Protein AF-A0A960QZ10-F1 (afdb_monomer_lite)

Radius of gyration: 87.8 Å; chains: 1; bounding box: 156×45×228 Å

Secondary structure (DSSP, 8-state):
-HHHHHHHHHHHHHHHSTTHHHHHHHHHHHHHHHHHHHHGGG-S-THHHHHHHHHHHHHHHHHHHHHHHHHHHHHHHHHHHHHHS-GGGHHHHHHHHHHHHHHHHHHHHHHHHHHHHHHHHHHHHHHHHHHHHHHHHHHHHHHHHHHHHHHHHHHHHHHHHHHHHHHHHHHHHHHHHHHHHHHHHHHHHHHHHHHHHHHHHHHHHHHHHHHHHHHHHHHHHHHHHHHHHHHHHHHHHHHHHHHHHHHHHHHHHHHHHHHHHHHHHHHHS--S-------------------HHHHHHHHHHHHHHHHHHHHHHHHHHHHHHHH-SSTT-HHHHHHHHHHHHHHHHHHHHHHHHHHHHHHHHHTTS--

Foldseek 3Di:
DVVVVVVVVVVVVCCVDPCVLVVLLVQLVVLLVVLVVVCVVPDPDPVVVVLLVCLLVQCVPVPPVSLVVSLVVLVVVLVCCVVPHDPPCNVVVVVSSVSNNVSSVSNSVSVVVVVVSVVVVVVVVVVVVVVVVVVVVVVVVVVVVVVVVVVVVVVVVVVVVVVVVVVVVVVVVVVVVVVVVVVVVVVVVVVVVVVVVVVVVVVVVVVVVVVVVVVVVVVVVVVVVVVVVVVVVVVVVVVVVVVVVVVVVVVVVVVVVVVVVVVVVVVVVPPDDDDDDDDDDDDDDDDDDDDLVVVLVVLVVVLVVLVVQLVVLVVVLVVVCVPDPDCPDVVNVVSVVSNVVSVVVNVVSVVVSVVSVVVCVVVVVRD

Sequence (367 aa):
MTRTSDLIKKWADFSASETKPLFWMLFGPLLMMLTLIVAIPHYTSPYLPLLTAVGLVLSWRYRISGFSLTLMMFVLYFAACFLFGSHDHYFWKLGWGCSLALSLTISFLSMEELKSYYAKQKESKEKALKDLQISLHSFEEKTATEKRILEGEIDTLKEETTTAREEGEVLLSLVDASRIESDKIFKRNETLSKEIHEKEKALSSLEVDLENLQKKQEAQTENLISLRETAAKRLKELNTLRVAHYQAQLLAESYQAQVEKARAYFKAQKKEQSAAVPKQVQNLCGYDREDPRALLKSLEENKSAAKKAYDLSLQTYEALKKTASDPTTEEIKEKKKAVDHAKSHLVNIEREIFVTKKRLQETGILQ

Structure (mmCIF, N/CA/C/O backbone):
data_AF-A0A960QZ10-F1
#
_entry.id   AF-A0A960QZ10-F1
#
loop_
_atom_site.group_PDB
_atom_site.id
_atom_site.type_symbol
_atom_site.label_atom_id
_atom_site.label_alt_id
_atom_site.label_comp_id
_atom_site.label_asym_id
_atom_site.label_entity_id
_atom_site.label_seq_id
_atom_site.pdbx_PDB_ins_code
_atom_site.Cartn_x
_atom_site.Cartn_y
_atom_site.Cartn_z
_atom_site.occupancy
_atom_site.B_iso_or_equiv
_atom_site.auth_seq_id
_atom_site.auth_comp_id
_atom_site.auth_asym_id
_atom_site.auth_atom_id
_atom_site.pdbx_PDB_model_num
ATOM 1 N N . MET A 1 1 ? -13.680 -32.021 69.649 1.00 59.81 1 MET A N 1
ATOM 2 C CA . MET A 1 1 ? -13.634 -30.577 69.980 1.00 59.81 1 MET A CA 1
ATOM 3 C C . MET A 1 1 ? -13.770 -29.640 68.770 1.00 59.81 1 MET A C 1
ATOM 5 O O . MET A 1 1 ? -13.937 -28.454 68.984 1.00 59.81 1 MET A O 1
ATOM 9 N N . THR A 1 2 ? -13.790 -30.119 67.519 1.00 71.62 2 THR A N 1
ATOM 10 C CA . THR A 1 2 ? -13.893 -29.265 66.311 1.00 71.62 2 THR A CA 1
ATOM 11 C C . THR A 1 2 ? -15.319 -28.815 65.948 1.00 71.62 2 THR A C 1
ATOM 13 O O . THR A 1 2 ? -15.502 -27.788 65.309 1.00 71.62 2 THR A O 1
ATOM 16 N N . ARG A 1 3 ? -16.368 -29.525 66.392 1.00 71.50 3 ARG A N 1
ATOM 17 C CA . ARG A 1 3 ? -17.766 -29.155 66.072 1.00 71.50 3 ARG A CA 1
ATOM 18 C C . ARG A 1 3 ? -18.254 -27.873 66.754 1.00 71.50 3 ARG A C 1
ATOM 20 O O . ARG A 1 3 ? -19.120 -27.195 66.215 1.00 71.50 3 ARG A O 1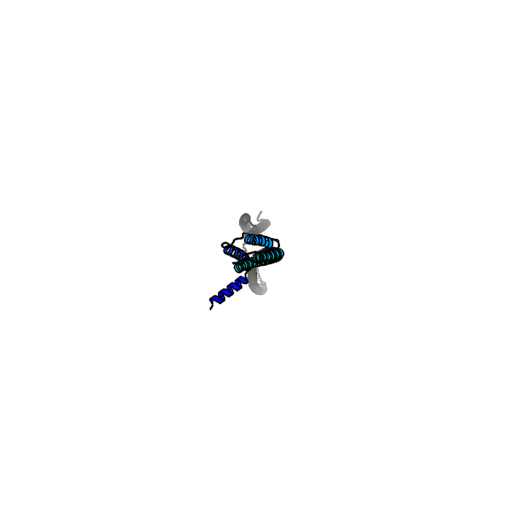
ATOM 27 N N . THR A 1 4 ? -17.734 -27.541 67.933 1.00 82.62 4 THR A N 1
ATOM 28 C CA . THR A 1 4 ? -18.154 -26.343 68.677 1.00 82.62 4 THR A CA 1
ATOM 29 C C . THR A 1 4 ? -17.522 -25.073 68.112 1.00 82.62 4 THR A C 1
ATOM 31 O O . THR A 1 4 ? -18.199 -24.051 68.041 1.00 82.62 4 THR A O 1
ATOM 34 N N . SER A 1 5 ? -16.276 -25.135 67.627 1.00 82.19 5 SER A N 1
ATOM 35 C CA . SER A 1 5 ? -15.622 -24.004 66.953 1.00 82.19 5 SER A CA 1
ATOM 36 C C . SER A 1 5 ? -16.303 -23.639 65.634 1.00 82.19 5 SER A C 1
ATOM 38 O O . SER A 1 5 ? -16.465 -22.456 65.342 1.00 82.19 5 SER A O 1
ATOM 40 N N . ASP A 1 6 ? -16.780 -24.630 64.877 1.00 87.62 6 ASP A N 1
ATOM 41 C CA . ASP A 1 6 ? -17.485 -24.387 63.612 1.00 87.62 6 ASP A CA 1
ATOM 42 C C . ASP A 1 6 ? -18.852 -23.731 63.821 1.00 87.62 6 ASP A C 1
ATOM 44 O O . ASP A 1 6 ? -19.259 -22.879 63.033 1.00 87.62 6 ASP A O 1
ATOM 48 N N . LEU A 1 7 ? -19.562 -24.094 64.894 1.00 86.50 7 LEU A N 1
ATOM 49 C CA . LEU A 1 7 ? -20.839 -23.469 65.239 1.00 86.50 7 LEU A CA 1
ATOM 50 C C . LEU A 1 7 ? -20.654 -22.017 65.676 1.00 86.50 7 LEU A C 1
ATOM 52 O O . LEU A 1 7 ? -21.400 -21.160 65.217 1.00 86.50 7 LEU A O 1
ATOM 56 N N . ILE A 1 8 ? -19.641 -21.730 66.499 1.00 84.81 8 ILE A N 1
ATOM 57 C CA . ILE A 1 8 ? -19.331 -20.362 66.937 1.00 84.81 8 ILE A CA 1
ATOM 58 C C . ILE A 1 8 ? -18.917 -19.501 65.742 1.00 84.81 8 ILE A C 1
ATOM 60 O O . ILE A 1 8 ? -19.385 -18.373 65.620 1.00 84.81 8 ILE A O 1
ATOM 64 N N . LYS A 1 9 ? -18.109 -20.042 64.823 1.00 86.56 9 LYS A N 1
ATOM 65 C CA . LYS A 1 9 ? -17.712 -19.333 63.603 1.00 86.56 9 LYS A CA 1
ATOM 66 C C . LYS A 1 9 ? -18.911 -19.044 62.700 1.00 86.56 9 LYS A C 1
ATOM 68 O O . LYS A 1 9 ? -19.103 -17.902 62.315 1.00 86.56 9 LYS A O 1
ATOM 73 N N . LYS A 1 10 ? -19.782 -20.030 62.459 1.00 87.38 10 LYS A N 1
ATOM 74 C CA . LYS A 1 10 ? -21.029 -19.820 61.700 1.00 87.38 10 LYS A CA 1
ATOM 75 C C . LYS A 1 10 ? -21.947 -18.793 62.356 1.00 87.38 10 LYS A C 1
ATOM 77 O O . LYS A 1 10 ? -22.604 -18.036 61.653 1.00 87.38 10 LYS A O 1
ATOM 82 N N . TRP A 1 11 ? -21.989 -18.751 63.686 1.00 85.06 11 TRP A N 1
ATOM 83 C CA . TRP A 1 11 ? -22.755 -17.745 64.420 1.00 85.06 11 TRP A CA 1
ATOM 84 C C . TRP A 1 11 ? -22.136 -16.350 64.303 1.00 85.06 11 TRP A C 1
ATOM 86 O O . TRP A 1 11 ? -22.863 -15.377 64.124 1.00 85.06 11 TRP A O 1
ATOM 96 N N . ALA A 1 12 ? -20.807 -16.249 64.350 1.00 82.31 12 ALA A N 1
ATOM 97 C CA . ALA A 1 12 ? -20.085 -15.003 64.122 1.00 82.31 12 ALA A CA 1
ATOM 98 C C . ALA A 1 12 ? -20.294 -14.500 62.684 1.00 82.31 12 ALA A C 1
ATOM 100 O O . ALA A 1 12 ? -20.676 -13.346 62.495 1.00 82.31 12 ALA A O 1
ATOM 101 N N . ASP A 1 13 ? -20.169 -15.382 61.692 1.00 84.38 13 ASP A N 1
ATOM 102 C CA . ASP A 1 13 ? -20.398 -15.080 60.277 1.00 84.38 13 ASP A CA 1
ATOM 103 C C . ASP A 1 13 ? -21.858 -14.667 60.030 1.00 84.38 13 ASP A C 1
ATOM 105 O O . ASP A 1 13 ? -22.129 -13.687 59.339 1.00 84.38 13 ASP A O 1
ATOM 109 N N . PHE A 1 14 ? -22.818 -15.342 60.670 1.00 83.06 14 PHE A N 1
ATOM 110 C CA . PHE A 1 14 ? -24.226 -14.948 60.636 1.00 83.06 14 PHE A CA 1
ATOM 111 C C . PHE A 1 14 ? -24.460 -13.583 61.295 1.00 83.06 14 PHE A C 1
ATOM 113 O O . PHE A 1 14 ? -25.193 -12.754 60.756 1.00 83.06 14 PHE A O 1
ATOM 120 N N . SER A 1 15 ? -23.799 -13.313 62.425 1.00 74.38 15 SER A N 1
ATOM 121 C CA . SER A 1 15 ? -23.892 -12.032 63.133 1.00 74.38 15 SER A CA 1
ATOM 122 C C . SER A 1 15 ? -23.273 -10.864 62.357 1.00 74.38 15 SER A C 1
ATOM 124 O O . SER A 1 15 ? -23.683 -9.719 62.554 1.00 74.38 15 SER A O 1
ATOM 126 N N . ALA A 1 16 ? -22.325 -11.158 61.466 1.00 75.94 16 ALA A N 1
ATOM 127 C CA . ALA A 1 16 ? -21.722 -10.209 60.538 1.00 75.94 16 ALA A CA 1
ATOM 128 C C . ALA A 1 16 ? -22.494 -10.103 59.211 1.00 75.94 16 ALA A C 1
ATOM 130 O O . ALA A 1 16 ? -22.269 -9.170 58.444 1.00 75.94 16 ALA A O 1
ATOM 131 N N . SER A 1 17 ? -23.405 -11.039 58.932 1.00 81.69 17 SER A N 1
ATOM 132 C CA . SER A 1 17 ? -24.157 -11.066 57.682 1.00 81.69 17 SER A CA 1
ATOM 133 C C . SER A 1 17 ? -25.224 -9.972 57.620 1.00 81.69 17 SER A C 1
ATOM 135 O O . SER A 1 17 ? -25.868 -9.620 58.612 1.00 81.69 17 SER A O 1
ATOM 137 N N . GLU A 1 18 ? -25.503 -9.515 56.403 1.00 77.19 18 GLU A N 1
ATOM 138 C CA . GLU A 1 18 ? -26.581 -8.567 56.103 1.00 77.19 18 GLU A CA 1
ATOM 139 C C . GLU A 1 18 ? -27.985 -9.098 56.456 1.00 77.19 18 GLU A C 1
ATOM 141 O O . GLU A 1 18 ? -28.943 -8.333 56.536 1.00 77.19 18 GLU A O 1
ATOM 146 N N . THR A 1 19 ? -28.116 -10.403 56.720 1.00 81.88 19 THR A N 1
ATOM 147 C CA . THR A 1 19 ? -29.388 -11.044 57.088 1.00 81.88 19 THR A CA 1
ATOM 148 C C . THR A 1 19 ? -29.733 -10.929 58.574 1.00 81.88 19 THR A C 1
ATOM 150 O O . THR A 1 19 ? -30.880 -11.172 58.955 1.00 81.88 19 THR A O 1
ATOM 153 N N . LYS A 1 20 ? -28.783 -10.499 59.421 1.00 82.56 20 LYS A N 1
ATOM 154 C CA . LYS A 1 20 ? -28.974 -10.330 60.870 1.00 82.56 20 LYS A CA 1
ATOM 155 C C . LYS A 1 20 ? -30.229 -9.521 61.246 1.00 82.56 20 LYS A C 1
ATOM 157 O O . LYS A 1 20 ? -31.030 -10.042 62.024 1.00 82.56 20 LYS A O 1
ATOM 162 N N . PRO A 1 21 ? -30.452 -8.289 60.744 1.00 82.06 21 PRO A N 1
ATOM 163 C CA . PRO A 1 21 ? -31.636 -7.512 61.121 1.00 82.06 21 PRO A CA 1
ATOM 164 C C . PRO A 1 21 ? -32.943 -8.199 60.698 1.00 82.06 21 PRO A C 1
ATOM 166 O O . PRO A 1 21 ? -33.946 -8.109 61.402 1.00 82.06 21 PRO A O 1
ATOM 169 N N . LEU A 1 22 ? -32.922 -8.950 59.593 1.00 82.31 22 LEU A N 1
ATOM 170 C CA . LEU A 1 22 ? -34.077 -9.679 59.063 1.00 82.31 22 LEU A CA 1
ATOM 171 C C . LEU A 1 22 ? -34.443 -10.887 59.943 1.00 82.31 22 LEU A C 1
ATOM 173 O O . LEU A 1 22 ? -35.619 -11.174 60.155 1.00 82.31 22 LEU A O 1
ATOM 177 N N . PHE A 1 23 ? -33.441 -11.547 60.527 1.00 87.88 23 PHE A N 1
ATOM 178 C CA . PHE A 1 23 ? -33.647 -12.606 61.513 1.00 87.88 23 PHE A CA 1
ATOM 179 C C . PHE A 1 23 ? -34.264 -12.082 62.813 1.00 87.88 23 PHE A C 1
ATOM 181 O O . PHE A 1 23 ? -35.260 -12.634 63.280 1.00 87.88 23 PHE A O 1
ATOM 188 N N . TRP A 1 24 ? -33.725 -10.995 63.377 1.00 84.69 24 TRP A N 1
ATOM 189 C CA . TRP A 1 24 ? -34.273 -10.400 64.603 1.00 84.69 24 TRP A CA 1
ATOM 190 C C . TRP A 1 24 ? -35.691 -9.860 64.404 1.00 84.69 24 TRP A C 1
ATOM 192 O O . TRP A 1 24 ? -36.527 -10.002 65.299 1.00 84.69 24 TRP A O 1
ATOM 202 N N . MET A 1 25 ? -35.981 -9.337 63.208 1.00 84.44 25 MET A N 1
ATOM 203 C CA . MET A 1 25 ? -37.320 -8.903 62.811 1.00 84.44 25 MET A CA 1
ATOM 204 C C . MET A 1 25 ? -38.337 -10.046 62.839 1.00 84.44 25 MET A C 1
ATOM 206 O O . MET A 1 25 ? -39.490 -9.818 63.193 1.00 84.44 25 MET A O 1
ATOM 210 N N . LEU A 1 26 ? -37.936 -11.267 62.478 1.00 87.62 26 LEU A N 1
ATOM 211 C CA . LEU A 1 26 ? -38.818 -12.433 62.521 1.00 87.62 26 LEU A CA 1
ATOM 212 C C . LEU A 1 26 ? -38.911 -13.019 63.938 1.00 87.62 26 LEU A C 1
ATOM 214 O O . LEU A 1 26 ? -39.978 -13.453 64.372 1.00 87.62 26 LEU A O 1
ATOM 218 N N . PHE A 1 27 ? -37.795 -13.012 64.669 1.00 88.81 27 PHE A N 1
ATOM 219 C CA . PHE A 1 27 ? -37.677 -13.637 65.984 1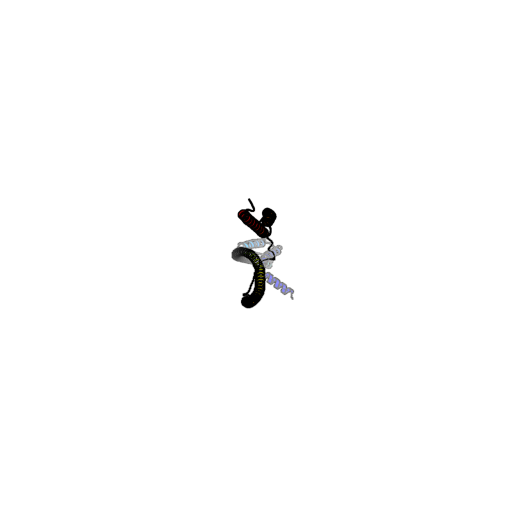.00 88.81 27 PHE A CA 1
ATOM 220 C C . PHE A 1 27 ? -38.517 -12.936 67.058 1.00 88.81 27 PHE A C 1
ATOM 222 O O . PHE A 1 27 ? -39.147 -13.604 67.875 1.00 88.81 27 PHE A O 1
ATOM 229 N N . GLY A 1 28 ? -38.576 -11.602 67.043 1.00 87.81 28 GLY A N 1
ATOM 230 C CA . GLY A 1 28 ? -39.360 -10.830 68.010 1.00 87.81 28 GLY A CA 1
ATOM 231 C C . GLY A 1 28 ? -40.869 -11.146 67.974 1.00 87.81 28 GLY A C 1
ATOM 232 O O . GLY A 1 28 ? -41.416 -11.593 68.987 1.00 87.81 28 GLY A O 1
ATOM 233 N N . PRO A 1 29 ? -41.554 -10.983 66.825 1.00 87.94 29 PRO A N 1
ATOM 234 C CA . PRO A 1 29 ? -42.960 -11.343 66.664 1.00 87.94 29 PRO A CA 1
ATOM 235 C C . PRO A 1 29 ? -43.224 -12.827 66.916 1.00 87.94 29 PRO A C 1
ATOM 237 O O . PRO A 1 29 ? -44.260 -13.174 67.474 1.00 87.94 29 PRO A O 1
ATOM 240 N N . LEU A 1 30 ? -42.282 -13.706 66.561 1.00 91.88 30 LEU A N 1
ATOM 241 C CA . LEU A 1 30 ? -42.393 -15.135 66.844 1.00 91.88 30 LEU A CA 1
ATOM 242 C C . LEU A 1 30 ? -42.375 -15.418 68.352 1.00 91.88 30 LEU A C 1
ATOM 244 O O . LEU A 1 30 ? -43.205 -16.192 68.825 1.00 91.88 30 LEU A O 1
ATOM 248 N N . LEU A 1 31 ? -41.501 -14.761 69.122 1.00 90.81 31 LEU A N 1
ATOM 249 C CA . LEU A 1 31 ? -41.519 -14.832 70.586 1.00 90.81 31 LEU A CA 1
ATOM 250 C C . LEU A 1 31 ? -42.813 -14.252 71.171 1.00 90.81 31 LEU A C 1
ATOM 252 O O . LEU A 1 31 ? -43.374 -14.843 72.091 1.00 90.81 31 LEU A O 1
ATOM 256 N N . MET A 1 32 ? -43.325 -13.141 70.629 1.00 88.25 32 MET A N 1
ATOM 257 C CA . MET A 1 32 ? -44.630 -12.593 71.033 1.00 88.25 32 MET A CA 1
ATOM 258 C C . MET A 1 32 ? -45.768 -13.591 70.783 1.00 88.25 32 MET A C 1
ATOM 260 O O . MET A 1 32 ? -46.593 -13.828 71.659 1.00 88.25 32 MET A O 1
ATOM 264 N N . MET A 1 33 ? -45.797 -14.232 69.615 1.00 89.94 33 MET A N 1
ATOM 265 C CA . MET A 1 33 ? -46.804 -15.247 69.298 1.00 89.94 33 MET A CA 1
ATOM 266 C C . MET A 1 33 ? -46.670 -16.474 70.202 1.00 89.94 33 MET A C 1
ATOM 268 O O . MET A 1 33 ? -47.672 -16.968 70.711 1.00 89.94 33 MET A O 1
ATOM 272 N N . LEU A 1 34 ? -45.446 -16.943 70.456 1.00 91.62 34 LEU A N 1
ATOM 273 C CA . LEU A 1 34 ? -45.195 -18.083 71.336 1.00 91.62 34 LEU A CA 1
ATOM 274 C C . LEU A 1 34 ? -45.636 -17.790 72.777 1.00 91.62 34 LEU A C 1
ATOM 276 O O . LEU A 1 34 ? -46.289 -18.620 73.403 1.00 91.62 34 LEU A O 1
ATOM 280 N N . THR A 1 35 ? -45.318 -16.600 73.289 1.00 89.25 35 THR A N 1
ATOM 281 C CA . THR A 1 35 ? -45.716 -16.169 74.639 1.00 89.25 35 THR A CA 1
ATOM 282 C C . THR A 1 35 ? -47.229 -16.000 74.761 1.00 89.25 35 THR A C 1
ATOM 284 O O . THR A 1 35 ? -47.796 -16.418 75.769 1.00 89.25 35 THR A O 1
ATOM 287 N N . LEU A 1 36 ? -47.903 -15.496 73.722 1.00 86.38 36 LEU A N 1
ATOM 288 C CA . LEU A 1 36 ? -49.366 -15.464 73.658 1.00 86.38 36 LEU A CA 1
ATOM 289 C C . LEU A 1 36 ? -49.972 -16.873 73.649 1.00 86.38 36 LEU A C 1
ATOM 291 O O . LEU A 1 36 ? -50.897 -17.118 74.417 1.00 86.38 36 LEU A O 1
ATOM 295 N N . ILE A 1 37 ? -49.435 -17.804 72.847 1.00 89.81 37 ILE A N 1
ATOM 296 C CA . ILE A 1 37 ? -49.911 -19.198 72.765 1.00 89.81 37 ILE A CA 1
ATOM 297 C C . ILE A 1 37 ? -49.782 -19.908 74.115 1.00 89.81 37 ILE A C 1
ATOM 299 O O . ILE A 1 37 ? -50.732 -20.541 74.569 1.00 89.81 37 ILE A O 1
ATOM 303 N N . VAL A 1 38 ? -48.630 -19.775 74.781 1.00 87.69 38 VAL A N 1
ATOM 304 C CA . VAL A 1 38 ? -48.390 -20.371 76.107 1.00 87.69 38 VAL A CA 1
ATOM 305 C C . VAL A 1 38 ? -49.328 -19.784 77.167 1.00 87.69 38 VAL A C 1
ATOM 307 O O . VAL A 1 38 ? -49.681 -20.473 78.122 1.00 87.69 38 VAL A O 1
ATOM 310 N N . ALA A 1 39 ? -49.774 -18.540 76.993 1.00 81.88 39 ALA A N 1
ATOM 311 C CA . ALA A 1 39 ? -50.704 -17.900 77.910 1.00 81.88 39 ALA A CA 1
ATOM 312 C C . ALA A 1 39 ? -52.183 -18.316 77.693 1.00 81.88 39 ALA A C 1
ATOM 314 O O . ALA A 1 39 ? -52.966 -18.210 78.640 1.00 81.88 39 ALA A O 1
ATOM 315 N N . ILE A 1 40 ? -52.571 -18.861 76.519 1.00 83.56 40 ILE A N 1
ATOM 316 C CA . ILE A 1 40 ? -53.950 -19.312 76.170 1.00 83.56 40 ILE A CA 1
ATOM 317 C C . ILE A 1 40 ? -54.642 -20.139 77.272 1.00 83.56 40 ILE A C 1
ATOM 319 O O . ILE A 1 40 ? -55.750 -19.766 77.662 1.00 83.56 40 ILE A O 1
ATOM 323 N N . PRO A 1 41 ? -54.041 -21.215 77.820 1.00 80.50 41 PRO A N 1
ATOM 324 C CA . PRO A 1 41 ? -54.733 -22.138 78.733 1.00 80.50 41 PRO A CA 1
ATOM 325 C C . PRO A 1 41 ? -55.132 -21.524 80.080 1.00 80.50 41 PRO A C 1
ATOM 327 O O . PRO A 1 41 ? -55.938 -22.085 80.815 1.00 80.50 41 PRO A O 1
ATOM 330 N N . HIS A 1 42 ? -54.551 -20.380 80.421 1.00 74.06 42 HIS A N 1
ATOM 331 C CA . HIS A 1 42 ? -54.692 -19.730 81.720 1.00 74.06 42 HIS A CA 1
ATOM 332 C C . HIS A 1 42 ? -55.308 -18.330 81.611 1.00 74.06 42 HIS A C 1
ATOM 334 O O . HIS A 1 42 ? -55.361 -17.583 82.596 1.00 74.06 42 HIS A O 1
ATOM 340 N N . TYR A 1 43 ? -55.761 -17.949 80.414 1.00 68.00 43 TYR A N 1
ATOM 341 C CA . TYR A 1 43 ? -56.399 -16.664 80.193 1.00 68.00 43 TYR A CA 1
ATOM 342 C C . TYR A 1 43 ? -57.807 -16.642 80.778 1.00 68.00 43 TYR A C 1
ATOM 344 O O . TYR A 1 43 ? -58.761 -17.148 80.201 1.00 68.00 43 TYR A O 1
ATOM 352 N N . THR A 1 44 ? -57.939 -15.953 81.905 1.00 64.88 44 THR A N 1
ATOM 353 C CA . THR A 1 44 ? -59.230 -15.501 82.441 1.00 64.88 44 THR A CA 1
ATOM 354 C C . THR A 1 44 ? -59.603 -14.092 81.958 1.00 64.88 44 THR A C 1
ATOM 356 O O . THR A 1 44 ? -60.727 -13.654 82.171 1.00 64.88 44 THR A O 1
ATOM 359 N N . SER A 1 45 ? -58.687 -13.375 81.287 1.00 74.56 45 SER A N 1
ATOM 360 C CA . SER A 1 45 ? -58.849 -11.965 80.898 1.00 74.56 45 SER A CA 1
ATOM 361 C C . SER A 1 45 ? -58.406 -11.696 79.447 1.00 74.56 45 SER A C 1
ATOM 363 O O . SER A 1 45 ? -57.214 -11.801 79.151 1.00 74.56 45 SER A O 1
ATOM 365 N N . PRO A 1 46 ? -59.310 -11.276 78.540 1.00 82.75 46 PRO A N 1
ATOM 366 C CA . PRO A 1 46 ? -58.979 -10.972 77.143 1.00 82.75 46 PRO A CA 1
ATOM 367 C C . PRO A 1 46 ? -58.212 -9.648 76.959 1.00 82.75 46 PRO A C 1
ATOM 369 O O . PRO A 1 46 ? -57.874 -9.278 75.834 1.00 82.75 46 PRO A O 1
ATOM 372 N N . TYR A 1 47 ? -57.931 -8.909 78.037 1.00 86.56 47 TYR A N 1
ATOM 373 C CA . TYR A 1 47 ? -57.342 -7.572 77.950 1.00 86.56 47 TYR A CA 1
ATOM 374 C C . TYR A 1 47 ? -55.843 -7.580 77.606 1.00 86.56 47 TYR A C 1
ATOM 376 O O . TYR A 1 47 ? -55.378 -6.644 76.961 1.00 86.56 47 TYR A O 1
ATOM 384 N N . LEU A 1 48 ? -55.081 -8.624 77.968 1.00 84.31 48 LEU A N 1
ATOM 385 C CA . LEU A 1 48 ? -53.633 -8.669 77.691 1.00 84.31 48 LEU A CA 1
ATOM 386 C C . LEU A 1 48 ? -53.314 -8.809 76.189 1.00 84.31 48 LEU A C 1
ATOM 388 O O . LEU A 1 48 ? -52.505 -8.019 75.706 1.00 84.31 48 LEU A O 1
ATOM 392 N N . PRO A 1 49 ? -53.930 -9.736 75.420 1.00 87.19 49 PRO A N 1
ATOM 393 C CA . PRO A 1 49 ? -53.692 -9.821 73.978 1.00 87.19 49 PRO A CA 1
ATOM 394 C C . PRO A 1 49 ? -54.111 -8.536 73.260 1.00 87.19 49 PRO A C 1
ATOM 396 O O . PRO A 1 49 ? -53.398 -8.045 72.386 1.00 87.19 49 PRO A O 1
ATOM 399 N N . LEU A 1 50 ? -55.224 -7.928 73.682 1.00 89.19 50 LEU A N 1
ATOM 400 C CA . LEU A 1 50 ? -55.677 -6.654 73.130 1.00 89.19 50 LEU A CA 1
ATOM 401 C C . LEU A 1 50 ? -54.668 -5.530 73.414 1.00 89.19 50 LEU A C 1
ATOM 403 O O . LEU A 1 50 ? -54.318 -4.779 72.505 1.00 89.19 50 LEU A O 1
ATOM 407 N N . LEU A 1 51 ? -54.132 -5.463 74.637 1.00 90.25 51 LEU A N 1
ATOM 408 C CA . LEU A 1 51 ? -53.086 -4.510 75.009 1.00 90.25 51 LEU A CA 1
ATOM 409 C C . LEU A 1 51 ? -51.789 -4.747 74.222 1.00 90.25 51 LEU A C 1
ATOM 411 O O . LEU A 1 51 ? -51.184 -3.780 73.765 1.00 90.25 51 LEU A O 1
ATOM 415 N N . THR A 1 52 ? -51.384 -6.005 74.001 1.00 89.56 52 THR A N 1
ATOM 416 C CA . THR A 1 52 ? -50.218 -6.330 73.157 1.00 89.56 52 THR A CA 1
ATOM 417 C C . THR A 1 52 ? -50.426 -5.895 71.708 1.00 89.56 52 THR A C 1
ATOM 419 O O . THR A 1 52 ? -49.527 -5.297 71.124 1.00 89.56 52 THR A O 1
ATOM 422 N N . ALA A 1 53 ? -51.615 -6.117 71.138 1.00 90.94 53 ALA A N 1
ATOM 423 C CA . ALA A 1 53 ? -51.922 -5.751 69.758 1.00 90.94 53 ALA A CA 1
ATOM 424 C C . ALA A 1 53 ? -51.953 -4.228 69.579 1.00 90.94 53 ALA A C 1
ATOM 426 O O . ALA A 1 53 ? -51.285 -3.688 68.697 1.00 90.94 53 ALA A O 1
ATOM 427 N N . VAL A 1 54 ? -52.667 -3.522 70.463 1.00 92.88 54 VAL A N 1
ATOM 428 C CA . VAL A 1 54 ? -52.699 -2.052 70.494 1.00 92.88 54 VAL A CA 1
ATOM 429 C C . VAL A 1 54 ? -51.295 -1.498 70.718 1.00 92.88 54 VAL A C 1
ATOM 431 O O . VAL A 1 54 ? -50.894 -0.543 70.052 1.00 92.88 54 VAL A O 1
ATOM 434 N N . GLY A 1 55 ? -50.512 -2.135 71.589 1.00 90.31 55 GLY A N 1
ATOM 435 C CA . GLY A 1 55 ? -49.141 -1.737 71.853 1.00 90.31 55 GLY A CA 1
ATOM 436 C C . GLY A 1 55 ? -48.206 -1.930 70.663 1.00 90.31 55 GLY A C 1
ATOM 437 O O . GLY A 1 55 ? -47.379 -1.064 70.381 1.00 90.31 55 GLY A O 1
ATOM 438 N N . LEU A 1 56 ? -48.381 -3.000 69.894 1.00 89.44 56 LEU A N 1
ATOM 439 C CA . LEU A 1 56 ? -47.628 -3.225 68.665 1.00 89.44 56 LEU A CA 1
ATOM 440 C C . LEU A 1 56 ? -47.962 -2.154 67.615 1.00 89.44 56 LEU A C 1
ATOM 442 O O . LEU A 1 56 ? -47.052 -1.581 67.017 1.00 89.44 56 LEU A O 1
ATOM 446 N N . VAL A 1 57 ? -49.242 -1.797 67.456 1.00 91.56 57 VAL A N 1
ATOM 447 C CA . VAL A 1 57 ? -49.671 -0.718 66.544 1.00 91.56 57 VAL A CA 1
ATOM 448 C C . VAL A 1 57 ? -49.129 0.650 66.978 1.00 91.56 57 VAL A C 1
ATOM 450 O O . VAL A 1 57 ? -48.632 1.414 66.146 1.00 91.56 57 VAL A O 1
ATOM 453 N N . LEU A 1 58 ? -49.182 0.964 68.275 1.00 92.00 58 LEU A N 1
ATOM 454 C CA . LEU A 1 58 ? -48.632 2.203 68.834 1.00 92.00 58 LEU A CA 1
ATOM 455 C C . LEU A 1 58 ? -47.114 2.280 68.647 1.00 92.00 58 LEU A C 1
ATOM 457 O O . LEU A 1 58 ? -46.608 3.314 68.210 1.00 92.00 58 LEU A O 1
ATOM 461 N N . SER A 1 59 ? -46.402 1.186 68.918 1.00 90.69 59 SER A N 1
ATOM 462 C CA . SER A 1 59 ? -44.947 1.091 68.750 1.00 90.69 59 SER A CA 1
ATOM 463 C C . SER A 1 59 ? -44.543 1.229 67.282 1.00 90.69 59 SER A C 1
ATOM 465 O O . SER A 1 59 ? -43.580 1.925 66.966 1.00 90.69 59 SER A O 1
ATOM 467 N N . TRP A 1 60 ? -45.327 0.649 66.369 1.00 88.81 60 TRP A N 1
ATOM 468 C CA . TRP A 1 60 ? -45.133 0.795 64.928 1.00 88.81 60 TRP A CA 1
ATOM 469 C C . TRP A 1 60 ? -45.313 2.245 64.464 1.00 88.81 60 TRP A C 1
ATOM 471 O O . TRP A 1 60 ? -44.487 2.781 63.724 1.00 88.81 60 TRP A O 1
ATOM 481 N N . ARG A 1 61 ? -46.398 2.906 64.892 1.00 93.81 61 ARG A N 1
ATOM 482 C CA . ARG A 1 61 ? -46.751 4.243 64.394 1.00 93.81 61 ARG A CA 1
ATOM 483 C C . ARG A 1 61 ? -45.945 5.365 65.046 1.00 93.81 61 ARG A C 1
ATOM 485 O O . ARG A 1 61 ? -45.515 6.279 64.344 1.00 93.81 61 ARG A O 1
ATOM 492 N N . TYR A 1 62 ? -45.743 5.306 66.360 1.00 93.75 62 TYR A N 1
ATOM 493 C CA . TYR A 1 62 ? -45.145 6.389 67.149 1.00 93.75 62 TYR A CA 1
ATOM 494 C C . TYR A 1 62 ? -43.686 6.123 67.554 1.00 93.75 62 TYR A C 1
ATOM 496 O O . TYR A 1 62 ? -43.073 6.955 68.215 1.00 93.75 62 TYR A O 1
ATOM 504 N N . ARG A 1 63 ? -43.077 5.018 67.108 1.00 90.12 63 ARG A N 1
ATOM 505 C CA . ARG A 1 63 ? -41.667 4.676 67.372 1.00 90.12 63 ARG A CA 1
ATOM 506 C C . ARG A 1 63 ? -41.347 4.614 68.875 1.00 90.12 63 ARG A C 1
ATOM 508 O O . ARG A 1 63 ? -42.128 4.053 69.633 1.00 90.12 63 ARG A O 1
ATOM 515 N N . ILE A 1 64 ? -40.226 5.209 69.305 1.00 91.56 64 ILE A N 1
ATOM 516 C CA . ILE A 1 64 ? -39.720 5.212 70.688 1.00 91.56 64 ILE A CA 1
ATOM 517 C C . ILE A 1 64 ? -40.758 5.765 71.669 1.00 91.56 64 ILE A C 1
ATOM 519 O O . ILE A 1 64 ? -40.913 5.223 72.762 1.00 91.56 64 ILE A O 1
ATOM 523 N N . SER A 1 65 ? -41.503 6.812 71.292 1.00 93.06 65 SER A N 1
ATOM 524 C CA . SER A 1 65 ? -42.543 7.368 72.166 1.00 93.06 65 SER A CA 1
ATOM 525 C C . SER A 1 65 ? -43.736 6.421 72.296 1.00 93.06 65 SER A C 1
ATOM 527 O O . SER A 1 65 ? -44.250 6.243 73.397 1.00 93.06 65 SER A O 1
ATOM 529 N N . GLY A 1 66 ? -44.117 5.746 71.206 1.00 93.50 66 GLY A N 1
ATOM 530 C CA . GLY A 1 66 ? -45.107 4.667 71.225 1.00 93.50 66 GLY A CA 1
ATOM 531 C C . GLY A 1 66 ? -44.663 3.493 72.090 1.00 93.50 66 GLY A C 1
ATOM 532 O O . GLY A 1 66 ? -45.401 3.065 72.968 1.00 93.50 66 GLY A O 1
ATOM 533 N N . PHE A 1 67 ? -43.431 3.025 71.906 1.00 93.44 67 PHE A N 1
ATOM 534 C CA . PHE A 1 67 ? -42.855 1.933 72.681 1.00 93.44 67 PHE A CA 1
ATOM 535 C C . PHE A 1 67 ? -42.820 2.251 74.185 1.00 93.44 67 PHE A C 1
ATOM 537 O O . PHE A 1 67 ? -43.327 1.467 74.988 1.00 93.44 67 PHE A O 1
ATOM 544 N N . SER A 1 68 ? -42.325 3.433 74.566 1.00 94.44 68 SER A N 1
ATOM 545 C CA . SER A 1 68 ? -42.307 3.897 75.961 1.00 94.44 68 SER A CA 1
ATOM 546 C C . SER A 1 68 ? -43.712 3.937 76.572 1.00 94.44 68 SER A C 1
ATOM 548 O O . SER A 1 68 ? -43.933 3.400 77.659 1.00 94.44 68 SER A O 1
ATOM 550 N N . LEU A 1 69 ? -44.693 4.478 75.835 1.00 94.75 69 LEU A N 1
ATOM 551 C CA . LEU A 1 69 ? -46.095 4.498 76.258 1.00 94.75 69 LEU A CA 1
ATOM 552 C C . LEU A 1 69 ? -46.627 3.077 76.491 1.00 94.75 69 LEU A C 1
ATOM 554 O O . LEU A 1 69 ? -47.308 2.818 77.478 1.00 94.75 69 LEU A O 1
ATOM 558 N N . THR A 1 70 ? -46.306 2.138 75.603 1.00 93.31 70 THR A N 1
ATOM 559 C CA . THR A 1 70 ? -46.795 0.758 75.712 1.00 93.31 70 THR A CA 1
ATOM 560 C C . THR A 1 70 ? -46.156 0.010 76.866 1.00 93.31 70 THR A C 1
ATOM 562 O O . THR A 1 70 ? -46.866 -0.673 77.599 1.00 93.31 70 THR A O 1
ATOM 565 N N . LEU A 1 71 ? -44.857 0.207 77.104 1.00 92.94 71 LEU A N 1
ATOM 566 C CA . LEU A 1 71 ? -44.163 -0.338 78.265 1.00 92.94 71 LEU A CA 1
ATOM 567 C C . LEU A 1 71 ? -44.764 0.217 79.564 1.00 92.94 71 LEU A C 1
ATOM 569 O O . LEU A 1 71 ? -45.033 -0.544 80.490 1.00 92.94 71 LEU A O 1
ATOM 573 N N . MET A 1 72 ? -45.057 1.522 79.605 1.00 94.31 72 MET A N 1
ATOM 574 C CA . MET A 1 72 ? -45.739 2.154 80.736 1.00 94.31 72 MET A CA 1
ATOM 575 C C . MET A 1 72 ? -47.131 1.548 80.962 1.00 94.31 72 MET A C 1
ATOM 577 O O . MET A 1 72 ? -47.476 1.221 82.095 1.00 94.31 72 MET A O 1
ATOM 581 N N . MET A 1 73 ? -47.911 1.327 79.899 1.00 92.25 73 MET A N 1
ATOM 582 C CA . MET A 1 73 ? -49.226 0.681 79.991 1.00 92.25 73 MET A CA 1
ATOM 583 C C . MET A 1 73 ? -49.131 -0.774 80.467 1.00 92.25 73 MET A C 1
ATOM 585 O O . MET A 1 73 ? -49.974 -1.204 81.250 1.00 92.25 73 MET A O 1
ATOM 589 N N . PHE A 1 74 ? -48.095 -1.521 80.070 1.00 90.31 74 PHE A N 1
ATOM 590 C CA . PHE A 1 74 ? -47.826 -2.855 80.615 1.00 90.31 74 PHE A CA 1
ATOM 591 C C . PHE A 1 74 ? -47.518 -2.806 82.110 1.00 90.31 74 PHE A C 1
ATOM 593 O O . PHE A 1 74 ? -48.108 -3.566 82.875 1.00 90.31 74 PHE A O 1
ATOM 600 N N . VAL A 1 75 ? -46.638 -1.899 82.543 1.00 91.69 75 VAL A N 1
ATOM 601 C CA . VAL A 1 75 ? -46.294 -1.732 83.964 1.00 91.69 75 VAL A CA 1
ATOM 602 C C . VAL A 1 75 ? -47.537 -1.377 84.781 1.00 91.69 75 VAL A C 1
ATOM 604 O O . VAL A 1 75 ? -47.781 -2.001 85.811 1.00 91.69 75 VAL A O 1
ATOM 607 N N . LEU A 1 76 ? -48.360 -0.440 84.301 1.00 93.19 76 LEU A N 1
ATOM 608 C CA . LEU A 1 76 ? -49.616 -0.059 84.953 1.00 93.19 76 LEU A CA 1
ATOM 609 C C . LEU A 1 76 ? -50.614 -1.220 85.006 1.00 93.19 76 LEU A C 1
ATOM 611 O O . LEU A 1 76 ? -51.224 -1.453 86.047 1.00 93.19 76 LEU A O 1
ATOM 615 N N . TYR A 1 77 ? -50.750 -1.981 83.917 1.00 90.81 77 TYR A N 1
ATOM 616 C CA . TYR A 1 77 ? -51.618 -3.156 83.867 1.00 90.81 77 TYR A CA 1
ATOM 617 C C . TYR A 1 77 ? -51.190 -4.222 84.886 1.00 90.81 77 TYR A C 1
ATOM 619 O O . TYR A 1 77 ? -52.028 -4.746 85.622 1.00 90.81 77 TYR A O 1
ATOM 627 N N . PHE A 1 78 ? -49.890 -4.522 84.979 1.00 88.12 78 PHE A N 1
ATOM 628 C CA . PHE A 1 78 ? -49.376 -5.490 85.951 1.00 88.12 78 PHE A CA 1
ATOM 629 C C . PHE A 1 78 ? -49.443 -4.977 87.389 1.00 88.12 78 PHE A C 1
ATOM 631 O O . PHE A 1 78 ? -49.789 -5.754 88.277 1.00 88.12 78 PHE A O 1
ATOM 638 N N . ALA A 1 79 ? -49.204 -3.685 87.624 1.00 90.12 79 ALA A N 1
ATOM 639 C CA . ALA A 1 79 ? -49.389 -3.063 88.933 1.00 90.12 79 ALA A CA 1
ATOM 640 C C . ALA A 1 79 ? -50.858 -3.125 89.385 1.00 90.12 79 ALA A C 1
ATOM 642 O O . ALA A 1 79 ? -51.137 -3.494 90.523 1.00 90.12 79 ALA A O 1
ATOM 643 N N . ALA A 1 80 ? -51.811 -2.857 88.487 1.00 89.81 80 ALA A N 1
ATOM 644 C CA . ALA A 1 80 ? -53.235 -3.010 88.775 1.00 89.81 80 ALA A CA 1
ATOM 645 C C . ALA A 1 80 ? -53.602 -4.478 89.056 1.00 89.81 80 ALA A C 1
ATOM 647 O O . ALA A 1 80 ? -54.300 -4.768 90.024 1.00 89.81 80 ALA A O 1
ATOM 648 N N . CYS A 1 81 ? -53.080 -5.424 88.268 1.00 86.31 81 CYS A N 1
ATOM 649 C CA . CYS A 1 81 ? -53.282 -6.853 88.517 1.00 86.31 81 CYS A CA 1
ATOM 650 C C . CYS A 1 81 ? -52.675 -7.320 89.851 1.00 86.31 81 CYS A C 1
ATOM 652 O O . CYS A 1 81 ? -53.210 -8.248 90.452 1.00 86.31 81 CYS A O 1
ATOM 654 N N . PHE A 1 82 ? -51.576 -6.708 90.302 1.00 85.94 82 PHE A N 1
ATOM 655 C CA . PHE A 1 82 ? -50.958 -6.988 91.601 1.00 85.94 82 PHE A CA 1
ATOM 656 C C . PHE A 1 82 ? -51.802 -6.463 92.764 1.00 85.94 82 PHE A C 1
ATOM 658 O O . PHE A 1 82 ? -52.001 -7.178 93.741 1.00 85.94 82 PHE A O 1
ATOM 665 N N . LEU A 1 83 ? -52.304 -5.231 92.649 1.00 89.44 83 LEU A N 1
ATOM 666 C CA . LEU A 1 83 ? -53.064 -4.567 93.710 1.00 89.44 83 LEU A CA 1
ATOM 667 C C . LEU A 1 83 ? -54.491 -5.114 93.859 1.00 89.44 83 LEU A C 1
ATOM 669 O O . LEU A 1 83 ? -55.005 -5.154 94.972 1.00 89.44 83 LEU A O 1
ATOM 673 N N . PHE A 1 84 ? -55.130 -5.524 92.757 1.00 87.75 84 PHE A N 1
ATOM 674 C CA . PHE A 1 84 ? -56.550 -5.904 92.738 1.00 87.75 84 PHE A CA 1
ATOM 675 C C . PHE A 1 84 ? -56.815 -7.394 92.446 1.00 87.75 84 PHE A C 1
ATOM 677 O O . PHE A 1 84 ? -57.966 -7.824 92.478 1.00 87.75 84 PHE A O 1
ATOM 684 N N . GLY A 1 85 ? -55.793 -8.190 92.116 1.00 82.62 85 GLY A N 1
ATOM 685 C CA . GLY A 1 85 ? -55.949 -9.594 91.715 1.00 82.62 85 GLY A CA 1
ATOM 686 C C . GLY A 1 85 ? -55.777 -10.607 92.853 1.00 82.62 85 GLY A C 1
ATOM 687 O O . GLY A 1 85 ? -55.077 -10.356 93.828 1.00 82.62 85 GLY A O 1
ATOM 688 N N . SER A 1 86 ? -56.361 -11.801 92.697 1.00 78.62 86 SER A N 1
ATOM 689 C CA . SER A 1 86 ? -56.144 -12.936 93.608 1.00 78.62 86 SER A CA 1
ATOM 690 C C . SER A 1 86 ? -54.672 -13.382 93.609 1.00 78.62 86 SER A C 1
ATOM 692 O O . SER A 1 86 ? -54.072 -13.576 92.545 1.00 78.62 86 SER A O 1
ATOM 694 N N . HIS A 1 87 ? -54.093 -13.574 94.797 1.00 76.25 87 HIS A N 1
ATOM 695 C CA . HIS A 1 87 ? -52.648 -13.774 94.975 1.00 76.25 87 HIS A CA 1
ATOM 696 C C . HIS A 1 87 ? -52.089 -15.108 94.439 1.00 76.25 87 HIS A C 1
ATOM 698 O O . HIS A 1 87 ? -50.883 -15.197 94.208 1.00 76.25 87 HIS A O 1
ATOM 704 N N . ASP A 1 88 ? -52.928 -16.108 94.147 1.00 77.31 88 ASP A N 1
ATOM 705 C CA . ASP A 1 88 ? -52.481 -17.493 93.899 1.00 77.31 88 ASP A CA 1
ATOM 706 C C . ASP A 1 88 ? -51.620 -17.709 92.635 1.00 77.31 88 ASP A C 1
ATOM 708 O O . ASP A 1 88 ? -50.951 -18.733 92.507 1.00 77.31 88 ASP A O 1
ATOM 712 N N . HIS A 1 89 ? -51.556 -16.743 91.707 1.00 79.75 89 HIS A N 1
ATOM 713 C CA . HIS A 1 89 ? -50.797 -16.881 90.448 1.00 79.75 89 HIS A CA 1
ATOM 714 C C . HIS A 1 89 ? -49.956 -15.650 90.068 1.00 79.75 89 HIS A C 1
ATOM 716 O O . HIS A 1 89 ? -49.675 -15.424 88.887 1.00 79.75 89 HIS A O 1
ATOM 722 N N . TYR A 1 90 ? -49.550 -14.828 91.041 1.00 81.00 90 TYR A N 1
ATOM 723 C CA . TYR A 1 90 ? -48.868 -13.560 90.754 1.00 81.00 90 TYR A CA 1
ATOM 724 C C . TYR A 1 90 ? -47.539 -13.728 89.997 1.00 81.00 90 TYR A C 1
ATOM 726 O O . TYR A 1 90 ? -47.352 -13.120 88.942 1.00 81.00 90 TYR A O 1
ATOM 734 N N . PHE A 1 91 ? -46.645 -14.596 90.481 1.00 84.44 91 PHE A N 1
ATOM 735 C CA . PHE A 1 91 ? -45.333 -14.819 89.857 1.00 84.44 91 PHE A CA 1
ATOM 736 C C . PHE A 1 91 ? -45.436 -15.306 88.409 1.00 84.44 91 PHE A C 1
ATOM 738 O O . PHE A 1 91 ? -44.628 -14.930 87.562 1.00 84.44 91 PHE A O 1
ATOM 745 N N . TRP A 1 92 ? -46.464 -16.098 88.109 1.00 85.50 92 TRP A N 1
ATOM 746 C CA . TRP A 1 92 ? -46.705 -16.626 86.772 1.00 85.50 92 TRP A CA 1
ATOM 747 C C . TRP A 1 92 ? -47.170 -15.531 85.799 1.00 85.50 92 TRP A C 1
ATOM 749 O O . TRP A 1 92 ? -46.616 -15.388 84.709 1.00 85.50 92 TRP A O 1
ATOM 759 N N . LYS A 1 93 ? -48.113 -14.676 86.228 1.00 83.75 93 LYS A N 1
ATOM 760 C CA . LYS A 1 93 ? -48.569 -13.507 85.450 1.00 83.75 93 LYS A CA 1
ATOM 761 C C . LYS A 1 93 ? -47.443 -12.497 85.222 1.00 83.75 93 LYS A C 1
ATOM 763 O O . LYS A 1 93 ? -47.327 -11.958 84.123 1.00 83.75 93 LYS A O 1
ATOM 768 N N . LEU A 1 94 ? -46.607 -12.272 86.237 1.00 86.12 94 LEU A N 1
ATOM 769 C CA . LEU A 1 94 ? -45.427 -11.416 86.133 1.00 86.12 94 LEU A CA 1
ATOM 770 C C . LEU A 1 94 ? -44.427 -11.976 85.110 1.00 86.12 94 LEU A C 1
ATOM 772 O O . LEU A 1 94 ? -43.953 -11.231 84.258 1.00 86.12 94 LEU A O 1
ATOM 776 N N . GLY A 1 95 ? -44.166 -13.288 85.137 1.00 89.31 95 GLY A N 1
ATOM 777 C CA . GLY A 1 95 ? -43.285 -13.960 84.179 1.00 89.31 95 GLY A CA 1
ATOM 778 C C . GLY A 1 95 ? -43.731 -13.778 82.725 1.00 89.31 95 GLY A C 1
ATOM 779 O O . GLY A 1 95 ? -42.921 -13.410 81.873 1.00 89.31 95 GLY A O 1
ATOM 780 N N . TRP A 1 96 ? -45.025 -13.946 82.438 1.00 87.06 96 TRP A N 1
ATOM 781 C CA . TRP A 1 96 ? -45.571 -13.662 81.105 1.00 87.06 96 TRP A CA 1
ATOM 782 C C . TRP A 1 96 ? -45.487 -12.199 80.723 1.00 87.06 96 TRP A C 1
ATOM 784 O O . TRP A 1 96 ? -45.148 -11.893 79.585 1.00 87.06 96 TRP A O 1
ATOM 794 N N . GLY A 1 97 ? -45.761 -11.299 81.663 1.00 86.44 97 GLY A N 1
ATOM 795 C CA . GLY A 1 97 ? -45.623 -9.868 81.446 1.00 86.44 97 GLY A CA 1
ATOM 796 C C . GLY A 1 97 ? -44.220 -9.456 81.057 1.00 86.44 97 GLY A C 1
ATOM 797 O O . GLY A 1 97 ? -44.035 -8.770 80.055 1.00 86.44 97 GLY A O 1
ATOM 798 N N . CYS A 1 98 ? -43.229 -9.928 81.809 1.00 89.88 98 CYS A N 1
ATOM 799 C CA . CYS A 1 98 ? -41.824 -9.702 81.508 1.00 89.88 98 CYS A CA 1
ATOM 800 C C . CYS A 1 98 ? -41.428 -10.328 80.166 1.00 89.88 98 CYS A C 1
ATOM 802 O O . CYS A 1 98 ? -40.725 -9.689 79.389 1.00 89.88 98 CYS A O 1
ATOM 804 N N . SER A 1 99 ? -41.902 -11.540 79.860 1.00 92.12 99 SER A N 1
ATOM 805 C CA . SER A 1 99 ? -41.610 -12.208 78.587 1.00 92.12 99 SER A CA 1
ATOM 806 C C . SER A 1 99 ? -42.229 -11.476 77.389 1.00 92.12 99 SER A C 1
ATOM 808 O O . SER A 1 99 ? -41.543 -11.241 76.395 1.00 92.12 99 SER A O 1
ATOM 810 N N . LEU A 1 100 ? -43.479 -11.018 77.509 1.00 89.62 100 LEU A N 1
ATOM 811 C CA . LEU A 1 100 ? -44.151 -10.207 76.494 1.00 89.62 100 LEU A CA 1
ATOM 812 C C . LEU A 1 100 ? -43.473 -8.853 76.320 1.00 89.62 100 LEU A C 1
ATOM 814 O O . LEU A 1 100 ? -43.158 -8.483 75.192 1.00 89.62 100 LEU A O 1
ATOM 818 N N . ALA A 1 101 ? -43.172 -8.152 77.414 1.00 91.31 101 ALA A N 1
ATOM 819 C CA . ALA A 1 101 ? -42.446 -6.890 77.365 1.00 91.31 101 ALA A CA 1
ATOM 820 C C . ALA A 1 101 ? -41.088 -7.061 76.669 1.00 91.31 101 ALA A C 1
ATOM 822 O O . ALA A 1 101 ? -40.789 -6.294 75.761 1.00 91.31 101 ALA A O 1
ATOM 823 N N . LEU A 1 102 ? -40.314 -8.100 77.009 1.00 91.19 102 LEU A N 1
ATOM 824 C CA . LEU A 1 102 ? -39.040 -8.423 76.352 1.00 91.19 102 LEU A CA 1
ATOM 825 C C . LEU A 1 102 ? -39.209 -8.777 74.869 1.00 91.19 102 LEU A C 1
ATOM 827 O O . LEU A 1 102 ? -38.443 -8.321 74.029 1.00 91.19 102 LEU A O 1
ATOM 831 N N . SER A 1 103 ? -40.216 -9.566 74.505 1.00 91.44 103 SER A N 1
ATOM 832 C CA . SER A 1 103 ? -40.462 -9.883 73.092 1.00 91.44 103 SER A CA 1
ATOM 833 C C . SER A 1 103 ? -40.878 -8.644 72.280 1.00 91.44 103 SER A C 1
ATOM 835 O O . SER A 1 103 ? -40.478 -8.494 71.121 1.00 91.44 103 SER A O 1
ATOM 837 N N . LEU A 1 104 ? -41.598 -7.705 72.905 1.00 89.69 104 LEU A N 1
ATOM 838 C CA . LEU A 1 104 ? -41.968 -6.414 72.329 1.00 89.69 104 LEU A CA 1
ATOM 839 C C . LEU A 1 104 ? -40.753 -5.487 72.211 1.00 89.69 104 LEU A C 1
ATOM 841 O O . LEU A 1 104 ? -40.575 -4.876 71.158 1.00 89.69 104 LEU A O 1
ATOM 845 N N . THR A 1 105 ? -39.870 -5.445 73.217 1.00 91.50 105 THR A N 1
ATOM 846 C CA . THR A 1 105 ? -38.615 -4.676 73.148 1.00 91.50 105 THR A CA 1
ATOM 847 C C . THR A 1 105 ? -37.713 -5.189 72.023 1.00 91.50 105 THR A C 1
ATOM 849 O O . THR A 1 105 ? -37.232 -4.391 71.220 1.00 91.50 105 THR A O 1
ATOM 852 N N . ILE A 1 106 ? -37.544 -6.513 71.901 1.00 91.00 106 ILE A N 1
ATOM 853 C CA . ILE A 1 106 ? -36.747 -7.149 70.839 1.00 91.00 106 ILE A CA 1
ATOM 854 C C . ILE A 1 106 ? -37.343 -6.837 69.463 1.00 91.00 106 ILE A C 1
ATOM 856 O O . ILE A 1 106 ? -36.619 -6.438 68.551 1.00 91.00 106 ILE A O 1
ATOM 860 N N . SER A 1 107 ? -38.665 -6.958 69.313 1.00 90.44 107 SER A N 1
ATOM 861 C CA . SER A 1 107 ? -39.350 -6.645 68.052 1.00 90.44 107 SER A CA 1
ATOM 862 C C . SER A 1 107 ? -39.177 -5.181 67.662 1.00 90.44 107 SER A C 1
ATOM 864 O O . SER A 1 107 ? -38.862 -4.882 66.513 1.00 90.44 107 SER A O 1
ATOM 866 N N . PHE A 1 108 ? -39.327 -4.266 68.619 1.00 90.81 108 PHE A N 1
ATOM 867 C CA . PHE A 1 108 ? -39.162 -2.839 68.380 1.00 90.81 108 PHE A CA 1
ATOM 868 C C . PHE A 1 108 ? -37.731 -2.488 67.945 1.00 90.81 108 PHE A C 1
ATOM 870 O O . PHE A 1 108 ? -37.542 -1.868 66.897 1.00 90.81 108 PHE A O 1
ATOM 877 N N . LEU A 1 109 ? -36.726 -2.953 68.695 1.00 90.19 109 LEU A N 1
ATOM 878 C CA . LEU A 1 109 ? -35.310 -2.737 68.376 1.00 90.19 109 LEU A CA 1
ATOM 879 C C . LEU A 1 109 ? -34.956 -3.289 66.989 1.00 90.19 109 LEU A C 1
ATOM 881 O O . LEU A 1 109 ? -34.301 -2.609 66.201 1.00 90.19 109 LEU A O 1
ATOM 885 N N . SER A 1 110 ? -35.459 -4.480 66.649 1.00 90.00 110 SER A N 1
ATOM 886 C CA . SER A 1 110 ? -35.218 -5.087 65.336 1.00 90.00 110 SER A CA 1
ATOM 887 C C . SER A 1 110 ? -35.798 -4.269 64.173 1.00 90.00 110 SER A C 1
ATOM 889 O O . SER A 1 110 ? -35.171 -4.162 63.118 1.00 90.00 110 SER A O 1
ATOM 891 N N . MET A 1 111 ? -36.960 -3.631 64.361 1.00 87.94 111 MET A N 1
ATOM 892 C CA . MET A 1 111 ? -37.561 -2.759 63.349 1.00 87.94 111 MET A CA 1
ATOM 893 C C . MET A 1 111 ? -36.765 -1.463 63.153 1.00 87.94 111 MET A C 1
ATOM 895 O O . MET A 1 111 ? -36.615 -1.005 62.016 1.00 87.94 111 MET A O 1
ATOM 899 N N . GLU A 1 112 ? -36.241 -0.867 64.229 1.00 88.81 112 GLU A N 1
ATOM 900 C CA . GLU A 1 112 ? -35.401 0.333 64.126 1.00 88.81 112 GLU A CA 1
ATOM 901 C C . GLU A 1 112 ? -34.063 0.044 63.434 1.00 88.81 112 GLU A C 1
ATOM 903 O O . GLU A 1 112 ? -33.665 0.790 62.530 1.00 88.81 112 GLU A O 1
ATOM 908 N N . GLU A 1 113 ? -33.406 -1.066 63.784 1.00 87.94 113 GLU A N 1
ATOM 909 C CA . GLU A 1 113 ? -32.174 -1.509 63.122 1.00 87.94 113 GLU A CA 1
ATOM 910 C C . GLU A 1 113 ? -32.393 -1.763 61.628 1.00 87.94 113 GLU A C 1
ATOM 912 O O . GLU A 1 113 ? -31.617 -1.285 60.795 1.00 87.94 113 GLU A O 1
ATOM 917 N N . LEU A 1 114 ? -33.482 -2.447 61.265 1.00 86.12 114 LEU A N 1
ATOM 918 C CA . LEU A 1 114 ? -33.818 -2.735 59.873 1.00 86.12 114 LEU A CA 1
ATOM 919 C C . LEU A 1 114 ? -34.042 -1.455 59.060 1.00 86.12 114 LEU A C 1
ATOM 921 O O . LEU A 1 114 ? -33.585 -1.340 57.923 1.00 86.12 114 LEU A O 1
ATOM 925 N N . LYS A 1 115 ? -34.723 -0.464 59.637 1.00 87.50 115 LYS A N 1
ATOM 926 C CA . LYS A 1 115 ? -34.948 0.819 58.968 1.00 87.50 115 LYS A CA 1
ATOM 927 C C . LYS A 1 115 ? -33.640 1.575 58.725 1.00 87.50 115 LYS A C 1
ATOM 929 O O . LYS A 1 115 ? -33.453 2.128 57.641 1.00 87.50 115 LYS A O 1
ATOM 934 N N . SER A 1 116 ? -32.744 1.586 59.712 1.00 87.19 116 SER A N 1
ATOM 935 C CA . SER A 1 116 ? -31.397 2.157 59.575 1.00 87.19 116 SER A CA 1
ATOM 936 C C . SER A 1 116 ? -30.590 1.429 58.495 1.00 87.19 116 SER A C 1
ATOM 938 O O . SER A 1 116 ? -29.954 2.066 57.655 1.00 87.19 116 SER A O 1
ATOM 940 N N . TYR A 1 117 ? -30.688 0.097 58.448 1.00 86.81 117 TYR A N 1
ATOM 941 C CA . TYR A 1 117 ? -30.064 -0.723 57.414 1.00 86.81 117 TYR A CA 1
ATOM 942 C C . TYR A 1 117 ? -30.594 -0.389 56.010 1.00 86.81 117 TYR A C 1
ATOM 944 O O . TYR A 1 117 ? -29.794 -0.112 55.119 1.00 86.81 117 TYR A O 1
ATOM 952 N N . TYR A 1 118 ? -31.915 -0.305 55.806 1.00 87.25 118 TYR A N 1
ATOM 953 C CA . TYR A 1 118 ? -32.486 0.084 54.508 1.00 87.25 118 TYR A CA 1
ATOM 954 C C . TYR A 1 118 ? -32.084 1.499 54.081 1.00 87.25 118 TYR A C 1
ATOM 956 O O . TYR A 1 118 ? -31.845 1.728 52.896 1.00 87.25 118 TYR A O 1
ATOM 964 N N . ALA A 1 119 ? -31.976 2.445 55.019 1.00 88.81 119 ALA A N 1
ATOM 965 C CA . ALA A 1 119 ? -31.494 3.791 54.718 1.00 88.81 119 ALA A CA 1
ATOM 966 C C . ALA A 1 119 ? -30.033 3.769 54.235 1.00 88.81 119 ALA A C 1
ATOM 968 O O . ALA A 1 119 ? -29.732 4.340 53.187 1.00 88.81 119 ALA A O 1
ATOM 969 N N . LYS A 1 120 ? -29.152 3.037 54.932 1.00 88.38 120 LYS A N 1
ATOM 970 C CA . LYS A 1 120 ? -27.749 2.851 54.522 1.00 88.38 120 LYS A CA 1
ATOM 971 C C . LYS A 1 120 ? -27.627 2.128 53.183 1.00 88.38 120 LYS A C 1
ATOM 973 O O . LYS A 1 120 ? -26.824 2.526 52.345 1.00 88.38 120 LYS A O 1
ATOM 978 N N . GLN A 1 121 ? -28.433 1.092 52.955 1.00 87.75 121 GLN A N 1
ATOM 979 C CA . GLN A 1 121 ? -28.431 0.345 51.700 1.00 87.75 121 GLN A CA 1
ATOM 980 C C . GLN A 1 121 ? -28.916 1.216 50.536 1.00 87.75 121 GLN A C 1
ATOM 982 O O . GLN A 1 121 ? -28.350 1.154 49.448 1.00 87.75 121 GLN A O 1
ATOM 987 N N . LYS A 1 122 ? -29.937 2.054 50.757 1.00 90.75 122 LYS A N 1
ATOM 988 C CA . LYS A 1 122 ? -30.412 3.019 49.762 1.00 90.75 122 LYS A CA 1
ATOM 989 C C . LYS A 1 122 ? -29.326 4.040 49.422 1.00 90.75 122 LYS A C 1
ATOM 991 O O . LYS A 1 122 ? -29.044 4.233 48.248 1.00 90.75 122 LYS A O 1
ATOM 996 N N . GLU A 1 123 ? -28.673 4.624 50.426 1.00 91.81 123 GLU A N 1
ATOM 997 C CA . GLU A 1 123 ? -27.584 5.586 50.220 1.00 91.81 123 GLU A CA 1
ATOM 998 C C . GLU A 1 123 ? -26.379 4.953 49.504 1.00 91.81 123 GLU A C 1
ATOM 1000 O O . GLU A 1 123 ? -25.820 5.544 48.584 1.00 91.81 123 GLU A O 1
ATOM 1005 N N . SER A 1 124 ? -26.000 3.727 49.878 1.00 89.88 124 SER A N 1
ATOM 1006 C CA . SER A 1 124 ? -24.932 2.973 49.211 1.00 89.88 124 SER A CA 1
ATOM 1007 C C . SER A 1 124 ? -25.275 2.668 47.751 1.00 89.88 124 SER A C 1
ATOM 1009 O O . SER A 1 124 ? -24.428 2.866 46.883 1.00 89.88 124 SER A O 1
ATOM 1011 N N . LYS A 1 125 ? -26.517 2.257 47.460 1.00 90.94 125 LYS A N 1
ATOM 1012 C CA . LYS A 1 125 ? -26.990 2.038 46.085 1.00 90.94 125 LYS A CA 1
ATOM 1013 C C . LYS A 1 125 ? -27.010 3.336 45.280 1.00 90.94 125 LYS A C 1
ATOM 1015 O O . LYS A 1 125 ? -26.583 3.331 44.134 1.00 90.94 125 LYS A O 1
ATOM 1020 N N . GLU A 1 126 ? -27.457 4.446 45.862 1.00 93.62 126 GLU A N 1
ATOM 1021 C CA . GLU A 1 126 ? -27.440 5.756 45.199 1.00 93.62 126 GLU A CA 1
ATOM 1022 C C . GLU A 1 126 ? -26.014 6.239 44.907 1.00 93.62 126 GLU A C 1
ATOM 1024 O O . GLU A 1 126 ? -25.764 6.764 43.825 1.00 93.62 126 GLU A O 1
ATOM 1029 N N . LYS A 1 127 ? -25.069 6.031 45.832 1.00 93.62 127 LYS A N 1
ATOM 1030 C CA . LYS A 1 127 ? -23.642 6.310 45.607 1.00 93.62 127 LYS A CA 1
ATOM 1031 C C . LYS A 1 127 ? -23.075 5.439 44.489 1.00 93.62 127 LYS A C 1
ATOM 1033 O O . LYS A 1 127 ? -22.524 5.979 43.542 1.00 93.62 127 LYS A O 1
ATOM 1038 N N . ALA A 1 128 ? -23.316 4.129 44.534 1.00 92.94 128 ALA A N 1
ATOM 1039 C CA . ALA A 1 128 ? -22.871 3.208 43.491 1.00 92.94 128 ALA A CA 1
ATOM 1040 C C . ALA A 1 128 ? -23.451 3.564 42.111 1.00 92.94 128 ALA A C 1
ATOM 1042 O O . ALA A 1 128 ? -22.736 3.506 41.118 1.00 92.94 128 ALA A O 1
ATOM 1043 N N . LEU A 1 129 ? -24.722 3.976 42.039 1.00 94.31 129 LEU A N 1
ATOM 1044 C CA . LEU A 1 129 ? -25.338 4.436 40.791 1.00 94.31 129 LEU A CA 1
ATOM 1045 C C . LEU A 1 129 ? -24.703 5.732 40.274 1.00 94.31 129 LEU A C 1
ATOM 1047 O O . LEU A 1 129 ? -24.472 5.847 39.074 1.00 94.31 129 LEU A O 1
ATOM 1051 N N . LYS A 1 130 ? -24.390 6.688 41.157 1.00 94.56 130 LYS A N 1
ATOM 1052 C CA . LYS A 1 130 ? -23.683 7.922 40.778 1.00 94.56 130 LYS A CA 1
ATOM 1053 C C . LYS A 1 130 ? -22.264 7.636 40.294 1.00 94.56 130 LYS A C 1
ATOM 1055 O O . LYS A 1 130 ? -21.874 8.156 39.255 1.00 94.56 130 LYS A O 1
ATOM 1060 N N . ASP A 1 131 ? -21.526 6.781 40.995 1.00 94.56 131 ASP A N 1
ATOM 1061 C CA . ASP A 1 131 ? -20.170 6.386 40.605 1.00 94.56 131 ASP A CA 1
ATOM 1062 C C . ASP A 1 131 ? -20.178 5.657 39.255 1.00 94.56 131 ASP A C 1
ATOM 1064 O O . ASP A 1 131 ? -19.326 5.911 38.404 1.00 94.56 131 ASP A O 1
ATOM 1068 N N . LEU A 1 132 ? -21.185 4.809 39.017 1.00 93.88 132 LEU A N 1
ATOM 1069 C CA . LEU A 1 132 ? -21.373 4.118 37.743 1.00 93.88 132 LEU A CA 1
ATOM 1070 C C . LEU A 1 132 ? -21.766 5.079 36.612 1.00 93.88 132 LEU A C 1
ATOM 1072 O O . LEU A 1 132 ? -21.328 4.909 35.482 1.00 93.88 132 LEU A O 1
ATOM 1076 N N . GLN A 1 133 ? -22.548 6.120 36.902 1.00 95.50 133 GLN A N 1
ATOM 1077 C CA . GLN A 1 133 ? -22.874 7.162 35.928 1.00 95.50 133 GLN A CA 1
ATOM 1078 C C . GLN A 1 133 ? -21.643 8.008 35.563 1.00 95.50 133 GLN A C 1
ATOM 1080 O O . GLN A 1 133 ? -21.434 8.315 34.391 1.00 95.50 133 GLN A O 1
ATOM 1085 N N . ILE A 1 134 ? -20.808 8.356 36.548 1.00 94.81 134 ILE A N 1
ATOM 1086 C CA . ILE A 1 134 ? -19.547 9.080 36.324 1.00 94.81 134 ILE A CA 1
ATOM 1087 C C . ILE A 1 134 ? -18.577 8.216 35.509 1.00 94.81 134 ILE A C 1
ATOM 1089 O O . ILE A 1 134 ? -17.948 8.715 34.574 1.00 94.81 134 ILE A O 1
ATOM 1093 N N . SER A 1 135 ? -18.467 6.920 35.824 1.00 94.56 135 SER A N 1
ATOM 1094 C CA . SER A 1 135 ? -17.593 6.011 35.078 1.00 94.56 135 SER A CA 1
ATOM 1095 C C . SER A 1 135 ? -18.079 5.787 33.645 1.00 94.56 135 SER A C 1
ATOM 1097 O O . SER A 1 135 ? -17.252 5.782 32.735 1.00 94.56 135 SER A O 1
ATOM 1099 N N . LEU A 1 136 ? -19.397 5.695 33.426 1.00 95.81 136 LEU A N 1
ATOM 1100 C CA . LEU A 1 136 ? -19.994 5.612 32.092 1.00 95.81 136 LEU A CA 1
ATOM 1101 C C . LEU A 1 136 ? -19.667 6.861 31.263 1.00 95.81 136 LEU A C 1
ATOM 1103 O O . LEU A 1 136 ? -19.161 6.733 30.155 1.00 95.81 136 LEU A O 1
ATOM 1107 N N . HIS A 1 137 ? -19.870 8.060 31.816 1.00 95.50 137 HIS A N 1
ATOM 1108 C CA . HIS A 1 137 ? -19.565 9.306 31.108 1.00 95.50 137 HIS A CA 1
ATOM 1109 C C . HIS A 1 137 ? -18.065 9.438 30.799 1.00 95.50 137 HIS A C 1
ATOM 1111 O O . HIS A 1 137 ? -17.681 9.853 29.708 1.00 95.50 137 HIS A O 1
ATOM 1117 N N . SER A 1 138 ? -17.194 9.047 31.737 1.00 95.94 138 SER A N 1
ATOM 1118 C CA . SER A 1 138 ? -15.746 9.004 31.494 1.00 95.94 138 SER A CA 1
ATOM 1119 C C . SER A 1 138 ? -15.380 8.024 30.377 1.00 95.94 138 SER A C 1
ATOM 1121 O O . SER A 1 138 ? -14.484 8.303 29.580 1.00 95.94 138 SER A O 1
ATOM 1123 N N . PHE A 1 139 ? -16.058 6.878 30.309 1.00 95.19 139 PHE A N 1
ATOM 1124 C CA . PHE A 1 139 ? -15.848 5.889 29.259 1.00 95.19 139 PHE A CA 1
ATOM 1125 C C . PHE A 1 139 ? -16.338 6.387 27.892 1.00 95.19 139 PHE A C 1
ATOM 1127 O O . PHE A 1 139 ? -15.629 6.225 26.898 1.00 95.19 139 PHE A O 1
ATOM 1134 N N . GLU A 1 140 ? -17.499 7.041 27.835 1.00 95.94 140 GLU A N 1
ATOM 1135 C CA . GLU A 1 140 ? -18.028 7.667 26.617 1.00 95.94 140 GLU A CA 1
ATOM 1136 C C . GLU A 1 140 ? -17.084 8.751 26.083 1.00 95.94 140 GLU A C 1
ATOM 1138 O O . GLU A 1 140 ? -16.790 8.776 24.888 1.00 95.94 140 GLU A O 1
ATOM 1143 N N . GLU A 1 141 ? -16.542 9.599 26.963 1.00 96.50 141 GLU A N 1
ATOM 1144 C CA . GLU A 1 141 ? -15.581 10.637 26.586 1.00 96.50 141 GLU A CA 1
ATOM 1145 C C . GLU A 1 141 ? -14.282 10.036 26.031 1.00 96.50 141 GLU A C 1
ATOM 1147 O O . GLU A 1 141 ? -13.835 10.436 24.954 1.00 96.50 141 GLU A O 1
ATOM 1152 N N . LYS A 1 142 ? -13.719 9.016 26.697 1.00 96.44 142 LYS A N 1
ATOM 1153 C CA . LYS A 1 142 ? -12.533 8.297 26.198 1.00 96.44 142 LYS A CA 1
ATOM 1154 C C . LYS A 1 142 ? -12.789 7.669 24.831 1.00 96.44 142 LYS A C 1
ATOM 1156 O O . LYS A 1 142 ? -12.014 7.891 23.904 1.00 96.44 142 LYS A O 1
ATOM 1161 N N . THR A 1 143 ? -13.916 6.979 24.677 1.00 96.00 143 THR A N 1
ATOM 1162 C CA . THR A 1 143 ? -14.306 6.350 23.408 1.00 96.00 143 THR A CA 1
ATOM 1163 C C . THR A 1 143 ? -14.465 7.394 22.297 1.00 96.00 143 THR A C 1
ATOM 1165 O O . THR A 1 143 ? -14.036 7.175 21.166 1.00 96.00 143 THR A O 1
ATOM 1168 N N . ALA A 1 144 ? -15.033 8.564 22.605 1.00 96.44 144 ALA A N 1
ATOM 1169 C CA . ALA A 1 144 ? -15.155 9.660 21.648 1.00 96.44 144 ALA A CA 1
ATOM 1170 C C . ALA A 1 144 ? -13.789 10.242 21.246 1.00 96.44 144 ALA A C 1
ATOM 1172 O O . ALA A 1 144 ? -13.589 10.570 20.076 1.00 96.44 144 ALA A O 1
ATOM 1173 N N . THR A 1 145 ? -12.842 10.359 22.185 1.00 97.06 145 THR A N 1
ATOM 1174 C CA . THR A 1 145 ? -11.476 10.808 21.871 1.00 97.06 145 THR A CA 1
ATOM 1175 C C . THR A 1 145 ? -10.713 9.796 21.022 1.00 97.06 145 THR A C 1
ATOM 1177 O O . THR A 1 145 ? -10.128 10.188 20.018 1.00 97.06 145 THR A O 1
ATOM 1180 N N . GLU A 1 146 ? -10.785 8.504 21.350 1.00 96.44 146 GLU A N 1
ATOM 1181 C CA . GLU A 1 146 ? -10.167 7.432 20.561 1.00 96.44 146 GLU A CA 1
ATOM 1182 C C . GLU A 1 146 ? -10.747 7.384 19.148 1.00 96.44 146 GLU A C 1
ATOM 1184 O O . GLU A 1 146 ? -10.001 7.302 18.177 1.00 96.44 146 GLU A O 1
ATOM 1189 N N . LYS A 1 147 ? -12.070 7.541 19.011 1.00 97.31 147 LYS A N 1
ATOM 1190 C CA . LYS A 1 147 ? -12.720 7.622 17.702 1.00 97.31 147 LYS A CA 1
ATOM 1191 C C . LYS A 1 147 ? -12.192 8.790 16.864 1.00 97.31 147 LYS A C 1
ATOM 1193 O O . LYS A 1 147 ? -11.910 8.591 15.691 1.00 97.31 147 LYS A O 1
ATOM 1198 N N . ARG A 1 148 ? -12.024 9.982 17.451 1.00 96.19 148 ARG A N 1
ATOM 1199 C CA . ARG A 1 148 ? -11.458 11.146 16.739 1.00 96.19 148 ARG A CA 1
ATOM 1200 C C . ARG A 1 148 ? -10.002 10.929 16.328 1.00 96.19 148 ARG A C 1
ATOM 1202 O O . ARG A 1 148 ? -9.615 11.374 15.255 1.00 96.19 148 ARG A O 1
ATOM 1209 N N . ILE A 1 149 ? -9.207 10.264 17.169 1.00 97.38 149 ILE A N 1
ATOM 1210 C CA . ILE A 1 149 ? -7.814 9.921 16.848 1.00 97.38 149 ILE A CA 1
ATOM 1211 C C . ILE A 1 149 ? -7.779 8.943 15.669 1.00 97.38 149 ILE A C 1
ATOM 1213 O O . ILE A 1 149 ? -7.086 9.206 14.692 1.00 97.38 149 ILE A O 1
ATOM 1217 N N . LEU A 1 150 ? -8.586 7.879 15.715 1.00 96.81 150 LEU A N 1
ATOM 1218 C CA . LEU A 1 150 ? -8.686 6.898 14.631 1.00 96.81 150 LEU A CA 1
ATOM 1219 C C . LEU A 1 150 ? -9.214 7.513 13.329 1.00 96.81 150 LEU A C 1
ATOM 1221 O O . LEU A 1 150 ? -8.723 7.180 12.258 1.00 96.81 150 LEU A O 1
ATOM 1225 N N . GLU A 1 151 ? -10.196 8.415 13.397 1.00 96.62 151 GLU A N 1
ATOM 1226 C CA . GLU A 1 151 ? -10.661 9.169 12.223 1.00 96.62 151 GLU A CA 1
ATOM 1227 C C . GLU A 1 151 ? -9.528 10.020 11.627 1.00 96.62 151 GLU A C 1
ATOM 1229 O O . GLU A 1 151 ? -9.341 10.005 10.412 1.00 96.62 151 GLU A O 1
ATOM 1234 N N . GLY A 1 152 ? -8.719 10.669 12.471 1.00 97.56 152 GLY A N 1
ATOM 1235 C CA . GLY A 1 152 ? -7.521 11.389 12.039 1.00 97.56 152 GLY A CA 1
ATOM 1236 C C . GLY A 1 152 ? -6.492 10.488 11.349 1.00 97.56 152 GLY A C 1
ATOM 1237 O O . GLY A 1 152 ? -6.030 10.825 10.264 1.00 97.56 152 GLY A O 1
ATOM 1238 N N . GLU A 1 153 ? -6.178 9.324 11.924 1.00 97.31 153 GLU A N 1
ATOM 1239 C CA . GLU A 1 153 ? -5.256 8.343 11.324 1.00 97.31 153 GLU A CA 1
ATOM 1240 C C . GLU A 1 153 ? -5.777 7.783 9.989 1.00 97.31 153 GLU A C 1
ATOM 1242 O O . GLU A 1 153 ? -5.009 7.549 9.055 1.00 97.31 153 GLU A O 1
ATOM 1247 N N . ILE A 1 154 ? -7.092 7.579 9.866 1.00 97.62 154 ILE A N 1
ATOM 1248 C CA . ILE A 1 154 ? -7.715 7.149 8.608 1.00 97.62 154 ILE A CA 1
ATOM 1249 C C . ILE A 1 154 ? -7.545 8.218 7.527 1.00 97.62 154 ILE A C 1
ATOM 1251 O O . ILE A 1 154 ? -7.287 7.874 6.373 1.00 97.62 154 ILE A O 1
ATOM 1255 N N . ASP A 1 155 ? -7.699 9.494 7.872 1.00 97.56 155 ASP A N 1
ATOM 1256 C CA . ASP A 1 155 ? -7.559 10.584 6.911 1.00 97.56 155 ASP A CA 1
ATOM 1257 C C . ASP A 1 155 ? -6.097 10.784 6.485 1.00 97.56 155 ASP A C 1
ATOM 1259 O O . ASP A 1 155 ? -5.845 10.928 5.287 1.00 97.56 155 ASP A O 1
ATOM 1263 N N . THR A 1 156 ? -5.126 10.661 7.401 1.00 97.75 156 THR A N 1
ATOM 1264 C CA . THR A 1 156 ? -3.698 10.684 7.031 1.00 97.75 156 THR A CA 1
ATOM 1265 C C . THR A 1 156 ? -3.322 9.502 6.141 1.00 97.75 156 THR A C 1
ATOM 1267 O O . THR A 1 156 ? -2.663 9.686 5.122 1.00 97.75 156 THR A O 1
ATOM 1270 N N . LEU A 1 157 ? -3.792 8.288 6.457 1.00 97.00 157 LEU A N 1
ATOM 1271 C CA . LEU A 1 157 ? -3.542 7.113 5.616 1.00 97.00 157 LEU A CA 1
ATOM 1272 C C . LEU A 1 157 ? -4.174 7.259 4.228 1.00 97.00 157 LEU A C 1
ATOM 1274 O O . LEU A 1 157 ? -3.585 6.838 3.235 1.00 97.00 157 LEU A O 1
ATOM 1278 N N . LYS A 1 158 ? -5.359 7.872 4.122 1.00 97.69 158 LYS A N 1
ATOM 1279 C CA . LYS A 1 158 ? -5.956 8.175 2.815 1.00 97.69 158 LYS A CA 1
ATOM 1280 C C . LYS A 1 158 ? -5.076 9.132 2.016 1.00 97.69 158 LYS A C 1
ATOM 1282 O O . LYS A 1 158 ? -4.820 8.837 0.852 1.00 97.69 158 LYS A O 1
ATOM 1287 N N . GLU A 1 159 ? -4.587 10.208 2.627 1.00 97.94 159 GLU A N 1
ATOM 1288 C CA . GLU A 1 159 ? -3.696 11.177 1.975 1.00 97.94 159 GLU A CA 1
ATOM 1289 C C . GLU A 1 159 ? -2.373 10.536 1.511 1.00 97.94 159 GLU A C 1
ATOM 1291 O O . GLU A 1 159 ? -1.924 10.754 0.380 1.00 97.94 159 GLU A O 1
ATOM 1296 N N . GLU A 1 160 ? -1.785 9.663 2.336 1.00 97.75 160 GLU A N 1
ATOM 1297 C CA . GLU A 1 160 ? -0.601 8.878 1.969 1.00 97.75 160 GLU A CA 1
ATOM 1298 C C . GLU A 1 160 ? -0.891 7.939 0.790 1.00 97.75 160 GLU A C 1
ATOM 1300 O O . GLU A 1 160 ? -0.113 7.881 -0.162 1.00 97.75 160 GLU A O 1
ATOM 1305 N N . THR A 1 161 ? -2.034 7.240 0.791 1.00 97.44 161 THR A N 1
ATOM 1306 C CA . THR A 1 161 ? -2.403 6.357 -0.329 1.00 97.44 161 THR A CA 1
ATOM 1307 C C . THR A 1 161 ? -2.682 7.117 -1.623 1.00 97.44 161 THR A C 1
ATOM 1309 O O . THR A 1 161 ? -2.366 6.605 -2.699 1.00 97.44 161 THR A O 1
ATOM 1312 N N . THR A 1 162 ? -3.245 8.329 -1.555 1.00 98.06 162 THR A N 1
ATOM 1313 C CA . THR A 1 162 ? -3.437 9.175 -2.740 1.00 98.06 162 THR A CA 1
ATOM 1314 C C . THR A 1 162 ? -2.106 9.680 -3.274 1.00 98.06 162 THR A C 1
ATOM 1316 O O . THR A 1 162 ? -1.857 9.541 -4.468 1.00 98.06 162 THR A O 1
ATOM 1319 N N . THR A 1 163 ? -1.211 10.141 -2.398 1.00 97.81 163 THR A N 1
ATOM 1320 C CA . THR A 1 163 ? 0.134 10.593 -2.785 1.00 97.81 163 THR A CA 1
ATOM 1321 C C . THR A 1 163 ? 0.934 9.454 -3.421 1.00 97.81 163 THR A C 1
ATOM 1323 O O . THR A 1 163 ? 1.465 9.604 -4.517 1.00 97.81 163 THR A O 1
ATOM 1326 N N . ALA A 1 164 ? 0.943 8.266 -2.807 1.00 97.19 164 ALA A N 1
ATOM 1327 C CA . ALA A 1 164 ? 1.626 7.093 -3.357 1.00 97.19 164 ALA A CA 1
ATOM 1328 C C . ALA A 1 164 ? 1.052 6.657 -4.719 1.00 97.19 164 ALA A C 1
ATOM 1330 O O . ALA A 1 164 ? 1.779 6.159 -5.583 1.00 97.19 164 ALA A O 1
ATOM 1331 N N . ARG A 1 165 ? -0.257 6.842 -4.937 1.00 97.75 165 ARG A N 1
ATOM 1332 C CA . ARG A 1 165 ? -0.891 6.579 -6.233 1.00 97.75 165 ARG A CA 1
ATOM 1333 C C . ARG A 1 165 ? -0.442 7.586 -7.291 1.00 97.75 165 ARG A C 1
ATOM 1335 O O . ARG A 1 165 ? -0.116 7.165 -8.397 1.00 97.75 165 ARG A O 1
ATOM 1342 N N . GLU A 1 166 ? -0.401 8.872 -6.955 1.00 97.94 166 GLU A N 1
ATOM 1343 C CA . GLU A 1 166 ? 0.095 9.929 -7.845 1.00 97.94 166 GLU A CA 1
ATOM 1344 C C . GLU A 1 166 ? 1.570 9.704 -8.210 1.00 97.94 166 GLU A C 1
ATOM 1346 O O . GLU A 1 166 ? 1.929 9.742 -9.387 1.00 97.94 166 GLU A O 1
ATOM 1351 N N . GLU A 1 167 ? 2.418 9.361 -7.235 1.00 97.88 167 GLU A N 1
ATOM 1352 C CA . GLU A 1 167 ? 3.815 8.974 -7.474 1.00 97.88 167 GLU A CA 1
ATOM 1353 C C . GLU A 1 167 ? 3.922 7.750 -8.397 1.00 97.88 167 GLU A C 1
ATOM 1355 O O . GLU A 1 167 ? 4.747 7.724 -9.315 1.00 97.88 167 GLU A O 1
ATOM 1360 N N . GLY A 1 168 ? 3.059 6.749 -8.201 1.00 98.00 168 GLY A N 1
ATOM 1361 C CA . GLY A 1 168 ? 2.969 5.575 -9.068 1.00 98.00 168 GLY A CA 1
ATOM 1362 C C . GLY A 1 168 ? 2.596 5.924 -10.513 1.00 98.00 168 GLY A C 1
ATOM 1363 O O . GLY A 1 168 ? 3.209 5.404 -11.448 1.00 98.00 168 GLY A O 1
ATOM 1364 N N . GLU A 1 169 ? 1.637 6.829 -10.717 1.00 97.31 169 GLU A N 1
ATOM 1365 C CA . GLU A 1 169 ? 1.246 7.317 -12.047 1.00 97.31 169 GLU A CA 1
ATOM 1366 C C . GLU A 1 169 ? 2.386 8.100 -12.724 1.00 97.31 169 GLU A C 1
ATOM 1368 O O . GLU A 1 169 ? 2.661 7.893 -13.911 1.00 97.31 169 GLU A O 1
ATOM 1373 N N . VAL A 1 170 ? 3.127 8.919 -11.968 1.00 97.94 170 VAL A N 1
ATOM 1374 C CA . VAL A 1 170 ? 4.325 9.615 -12.467 1.00 97.94 170 VAL A CA 1
ATOM 1375 C C . VAL A 1 170 ? 5.410 8.617 -12.880 1.00 97.94 170 VAL A C 1
ATOM 1377 O O . VAL A 1 170 ? 5.961 8.744 -13.976 1.00 97.94 170 VAL A O 1
ATOM 1380 N N . LEU A 1 171 ? 5.695 7.595 -12.069 1.00 97.81 171 LEU A N 1
ATOM 1381 C CA . LEU A 1 171 ? 6.683 6.564 -12.408 1.00 97.81 171 LEU A CA 1
ATOM 1382 C C . LEU A 1 171 ? 6.294 5.778 -13.664 1.00 97.81 171 LEU A C 1
ATOM 1384 O O . LEU A 1 171 ? 7.150 5.545 -14.518 1.00 97.81 171 LEU A O 1
ATOM 1388 N N . LEU A 1 172 ? 5.018 5.415 -13.819 1.00 98.00 172 LEU A N 1
ATOM 1389 C CA . LEU A 1 172 ? 4.524 4.768 -15.039 1.00 98.00 172 LEU A CA 1
ATOM 1390 C C . LEU A 1 172 ? 4.721 5.667 -16.265 1.00 98.00 172 LEU A C 1
ATOM 1392 O O . LEU A 1 172 ? 5.234 5.205 -17.284 1.00 98.00 172 LEU A O 1
ATOM 1396 N N . SER A 1 173 ? 4.417 6.963 -16.147 1.00 98.00 173 SER A N 1
ATOM 1397 C CA . SER A 1 173 ? 4.642 7.917 -17.239 1.00 98.00 173 SER A CA 1
ATOM 1398 C C . SER A 1 173 ? 6.126 8.056 -17.614 1.00 98.00 173 SER A C 1
ATOM 1400 O O . SER A 1 173 ? 6.462 8.170 -18.795 1.00 98.00 173 SER A O 1
ATOM 1402 N N . LEU A 1 174 ? 7.032 7.981 -16.630 1.00 98.00 174 LEU A N 1
ATOM 1403 C CA . LEU A 1 174 ? 8.477 8.018 -16.851 1.00 98.00 174 LEU A CA 1
ATOM 1404 C C . LEU A 1 174 ? 8.982 6.737 -17.526 1.00 98.00 174 LEU A C 1
ATOM 1406 O O . LEU A 1 174 ? 9.830 6.808 -18.416 1.00 98.00 174 LEU A O 1
ATOM 1410 N N . VAL A 1 175 ? 8.453 5.574 -17.137 1.00 98.06 175 VAL A N 1
ATOM 1411 C CA . VAL A 1 175 ? 8.759 4.288 -17.781 1.00 98.06 175 VAL A CA 1
ATOM 1412 C C . VAL A 1 175 ? 8.313 4.302 -19.242 1.00 98.06 175 VAL A C 1
ATOM 1414 O O . VAL A 1 175 ? 9.089 3.914 -20.118 1.00 98.06 175 VAL A O 1
ATOM 1417 N N . ASP A 1 176 ? 7.115 4.809 -19.530 1.00 97.88 176 ASP A N 1
ATOM 1418 C CA . ASP A 1 176 ? 6.621 4.939 -20.902 1.00 97.88 176 ASP A CA 1
ATOM 1419 C C . ASP A 1 176 ? 7.471 5.921 -21.723 1.00 97.88 176 ASP A C 1
ATOM 1421 O O . ASP A 1 176 ? 7.854 5.613 -22.856 1.00 97.88 176 ASP A O 1
ATOM 1425 N N . ALA A 1 177 ? 7.848 7.067 -21.147 1.00 97.69 177 ALA A N 1
ATOM 1426 C CA . ALA A 1 177 ? 8.754 8.018 -21.790 1.00 97.69 177 ALA A CA 1
ATOM 1427 C C . ALA A 1 177 ? 10.131 7.393 -22.088 1.00 97.69 177 ALA A C 1
ATOM 1429 O O . ALA A 1 177 ? 10.638 7.520 -23.206 1.00 97.69 177 ALA A O 1
ATOM 1430 N N . SER A 1 178 ? 10.700 6.658 -21.127 1.00 97.69 178 SER A N 1
ATOM 1431 C CA . SER A 1 178 ? 11.975 5.946 -21.272 1.00 97.69 178 SER A CA 1
ATOM 1432 C C . SER A 1 178 ? 11.910 4.849 -22.337 1.00 97.69 178 SER A C 1
ATOM 1434 O O . SER A 1 178 ? 12.841 4.690 -23.132 1.00 97.69 178 SER A O 1
ATOM 1436 N N . ARG A 1 179 ? 10.789 4.124 -22.420 1.00 98.12 179 ARG A N 1
ATOM 1437 C CA . ARG A 1 179 ? 10.547 3.125 -23.465 1.00 98.12 179 ARG A CA 1
ATOM 1438 C C . ARG A 1 179 ? 10.489 3.769 -24.849 1.00 98.12 179 ARG A C 1
ATOM 1440 O O . ARG A 1 179 ? 11.150 3.292 -25.767 1.00 98.12 179 ARG A O 1
ATOM 1447 N N . ILE A 1 180 ? 9.761 4.879 -24.993 1.00 98.25 180 ILE A N 1
ATOM 1448 C CA . ILE A 1 180 ? 9.685 5.635 -26.253 1.00 98.25 180 ILE A CA 1
ATOM 1449 C C . ILE A 1 180 ? 11.071 6.143 -26.673 1.00 98.25 180 ILE A C 1
ATOM 1451 O O . ILE A 1 180 ? 11.414 6.097 -27.856 1.00 98.25 180 ILE A O 1
ATOM 1455 N N . GLU A 1 181 ? 11.872 6.644 -25.732 1.00 97.69 181 GLU A N 1
ATOM 1456 C CA . GLU A 1 181 ? 13.235 7.099 -26.010 1.00 97.69 181 GLU A CA 1
ATOM 1457 C C . GLU A 1 181 ? 14.151 5.940 -26.418 1.00 97.69 181 GLU A C 1
ATOM 1459 O O . GLU A 1 181 ? 14.860 6.043 -27.422 1.00 97.69 181 GLU A O 1
ATOM 1464 N N . SER A 1 182 ? 14.065 4.808 -25.720 1.00 97.62 182 SER A N 1
ATOM 1465 C CA . SER A 1 182 ? 14.813 3.591 -26.050 1.00 97.62 182 SER A CA 1
ATOM 1466 C C . SER A 1 182 ? 14.479 3.084 -27.455 1.00 97.62 182 SER A C 1
ATOM 1468 O O . SER A 1 182 ? 15.387 2.799 -28.236 1.00 97.62 182 SER A O 1
ATOM 1470 N N . ASP A 1 183 ? 13.198 3.064 -27.833 1.00 98.25 183 ASP A N 1
ATOM 1471 C CA . ASP A 1 183 ? 12.756 2.674 -29.177 1.00 98.25 183 ASP A CA 1
ATOM 1472 C C . ASP A 1 183 ? 13.260 3.646 -30.257 1.00 98.25 183 ASP A C 1
ATOM 1474 O O . ASP A 1 183 ? 13.639 3.229 -31.357 1.00 98.25 183 ASP A O 1
ATOM 1478 N N . LYS A 1 184 ? 13.300 4.955 -29.964 1.00 98.19 184 LYS A N 1
ATOM 1479 C CA . LYS A 1 184 ? 13.879 5.962 -30.871 1.00 98.19 184 LYS A CA 1
ATOM 1480 C C . LYS A 1 184 ? 15.377 5.737 -31.071 1.00 98.19 184 LYS A C 1
ATOM 1482 O O . LYS A 1 184 ? 15.845 5.786 -32.210 1.00 98.19 184 LYS A O 1
ATOM 1487 N N . ILE A 1 185 ? 16.118 5.483 -29.992 1.00 97.69 185 ILE A N 1
ATOM 1488 C CA . ILE A 1 185 ? 17.556 5.190 -30.046 1.00 97.69 185 ILE A CA 1
ATOM 1489 C C . ILE A 1 185 ? 17.801 3.898 -30.824 1.00 97.69 185 ILE A C 1
ATOM 1491 O O . ILE A 1 185 ? 18.666 3.872 -31.696 1.00 97.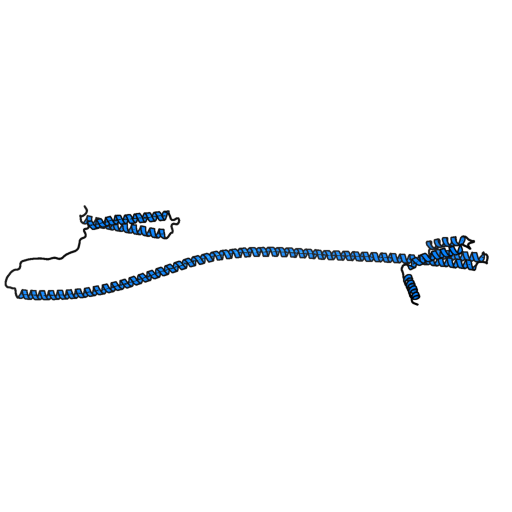69 185 ILE A O 1
ATOM 1495 N N . PHE A 1 186 ? 17.007 2.854 -30.579 1.00 98.19 186 PHE A N 1
ATOM 1496 C CA . PHE A 1 186 ? 17.108 1.587 -31.297 1.00 98.19 186 PHE A CA 1
ATOM 1497 C C . PHE A 1 186 ? 16.915 1.774 -32.807 1.00 98.19 186 PHE A C 1
ATOM 1499 O O . PHE A 1 186 ? 17.771 1.362 -33.587 1.00 98.19 186 PHE A O 1
ATOM 1506 N N . LYS A 1 187 ? 15.857 2.482 -33.226 1.00 98.00 187 LYS A N 1
ATOM 1507 C CA . LYS A 1 187 ? 15.617 2.794 -34.646 1.00 98.00 187 LYS A CA 1
ATOM 1508 C C . LYS A 1 187 ? 16.763 3.596 -35.263 1.00 98.00 187 LYS A C 1
ATOM 1510 O O . LYS A 1 187 ? 17.173 3.302 -36.380 1.00 98.00 187 LYS A O 1
ATOM 1515 N N . ARG A 1 188 ? 17.307 4.580 -34.537 1.00 97.81 188 ARG A N 1
ATOM 1516 C CA . ARG A 1 188 ? 18.463 5.368 -34.994 1.00 97.81 188 ARG A CA 1
ATOM 1517 C C . ARG A 1 188 ? 19.724 4.511 -35.137 1.00 97.81 188 ARG A C 1
ATOM 1519 O O . ARG A 1 188 ? 20.480 4.688 -36.089 1.00 97.81 188 ARG A O 1
ATOM 1526 N N . ASN A 1 189 ? 19.955 3.582 -34.217 1.00 97.50 189 ASN A N 1
ATOM 1527 C CA . ASN A 1 189 ? 21.072 2.646 -34.309 1.00 97.50 189 ASN A CA 1
ATOM 1528 C C . ASN A 1 189 ? 20.897 1.683 -35.486 1.00 97.50 189 ASN A C 1
ATOM 1530 O O . ASN A 1 189 ? 21.865 1.410 -36.188 1.00 97.50 189 ASN A O 1
ATOM 1534 N N . GLU A 1 190 ? 19.676 1.220 -35.753 1.00 97.94 190 GLU A N 1
ATOM 1535 C CA . GLU A 1 190 ? 19.380 0.388 -36.920 1.00 97.94 190 GLU A CA 1
ATOM 1536 C C . GLU A 1 190 ? 19.655 1.141 -38.233 1.00 97.94 190 GLU A C 1
ATOM 1538 O O . GLU A 1 190 ? 20.277 0.587 -39.140 1.00 97.94 190 GLU A O 1
ATOM 1543 N N . THR A 1 191 ? 19.255 2.416 -38.336 1.00 97.69 191 THR A N 1
ATOM 1544 C CA . THR A 1 191 ? 19.553 3.238 -39.521 1.00 97.69 191 THR A CA 1
ATOM 1545 C C . THR A 1 191 ? 21.049 3.479 -39.685 1.00 97.69 191 THR A C 1
ATOM 1547 O O . THR A 1 191 ? 21.572 3.275 -40.776 1.00 97.69 191 THR A O 1
ATOM 1550 N N . LEU A 1 192 ? 21.758 3.826 -38.605 1.00 96.81 192 LEU A N 1
ATOM 1551 C CA . LEU A 1 192 ? 23.211 4.026 -38.648 1.00 96.81 192 LEU A CA 1
ATOM 1552 C C . LEU A 1 192 ? 23.952 2.732 -39.005 1.00 96.81 192 LEU A C 1
ATOM 1554 O O . LEU A 1 192 ? 24.912 2.766 -39.765 1.00 96.81 192 LEU A O 1
ATOM 1558 N N . SER A 1 193 ? 23.497 1.581 -38.506 1.00 97.38 193 SER A N 1
ATOM 1559 C CA . SER A 1 193 ? 24.076 0.280 -38.851 1.00 97.38 193 SER A CA 1
ATOM 1560 C C . SER A 1 193 ? 23.900 -0.047 -40.338 1.00 97.38 193 SER A C 1
ATOM 1562 O O . SER A 1 193 ? 24.846 -0.521 -40.968 1.00 97.38 193 SER A O 1
ATOM 1564 N N . LYS A 1 194 ? 22.735 0.263 -40.924 1.00 97.56 194 LYS A N 1
ATOM 1565 C CA . LYS A 1 194 ? 22.507 0.131 -42.373 1.00 97.56 194 LYS A CA 1
ATOM 1566 C C . LYS A 1 194 ? 23.421 1.061 -43.172 1.00 97.56 194 LYS A C 1
ATOM 1568 O O . LYS A 1 194 ? 24.069 0.596 -44.105 1.00 97.56 194 LYS A O 1
ATOM 1573 N N . GLU A 1 195 ? 23.534 2.329 -42.775 1.00 96.56 195 GLU A N 1
ATOM 1574 C CA . GLU A 1 195 ? 24.426 3.300 -43.424 1.00 96.56 195 GLU A CA 1
ATOM 1575 C C . GLU A 1 195 ? 25.895 2.858 -43.370 1.00 96.56 195 GLU A C 1
ATOM 1577 O O . GLU A 1 195 ? 26.587 2.911 -44.387 1.00 96.56 195 GLU A O 1
ATOM 1582 N N . ILE A 1 196 ? 26.374 2.377 -42.216 1.00 96.88 196 ILE A N 1
ATOM 1583 C CA . ILE A 1 196 ? 27.735 1.837 -42.070 1.00 96.88 196 ILE A CA 1
ATOM 1584 C C . ILE A 1 196 ? 27.944 0.681 -43.049 1.00 96.88 196 ILE A C 1
ATOM 1586 O O . ILE A 1 196 ? 28.916 0.691 -43.800 1.00 96.88 196 ILE A O 1
ATOM 1590 N N . HIS A 1 197 ? 27.007 -0.264 -43.110 1.00 96.56 197 HIS A N 1
ATOM 1591 C CA . HIS A 1 197 ? 27.119 -1.415 -44.001 1.00 96.56 197 HIS A CA 1
ATOM 1592 C C . HIS A 1 197 ? 27.103 -1.027 -45.492 1.00 96.56 197 HIS A C 1
ATOM 1594 O O . HIS A 1 197 ? 27.814 -1.613 -46.310 1.00 96.56 197 HIS A O 1
ATOM 1600 N N . GLU A 1 198 ? 26.319 -0.017 -45.876 1.00 96.69 198 GLU A N 1
ATOM 1601 C CA . GLU A 1 198 ? 26.338 0.539 -47.234 1.00 96.69 198 GLU A CA 1
ATOM 1602 C C . GLU A 1 198 ? 27.675 1.214 -47.561 1.00 96.69 198 GLU A C 1
ATOM 1604 O O . GLU A 1 198 ? 28.207 1.038 -48.661 1.00 96.69 198 GLU A O 1
ATOM 1609 N N . LYS A 1 199 ? 28.251 1.956 -46.608 1.00 96.06 199 LYS A N 1
ATOM 1610 C CA . LYS A 1 199 ? 29.570 2.582 -46.770 1.00 96.06 199 LYS A CA 1
ATOM 1611 C C . LYS A 1 199 ? 30.690 1.553 -46.843 1.00 96.06 199 LYS A C 1
ATOM 1613 O O . LYS A 1 199 ? 31.572 1.715 -47.679 1.00 96.06 199 LYS A O 1
ATOM 1618 N N . GLU A 1 200 ? 30.636 0.487 -46.051 1.00 96.69 200 GLU A N 1
ATOM 1619 C CA . GLU A 1 200 ? 31.571 -0.641 -46.142 1.00 96.69 200 GLU A CA 1
ATOM 1620 C C . GLU A 1 200 ? 31.521 -1.296 -47.525 1.00 96.69 200 GLU A C 1
ATOM 1622 O O . GLU A 1 200 ? 32.561 -1.509 -48.146 1.00 96.69 200 GLU A O 1
ATOM 1627 N N . LYS A 1 201 ? 30.319 -1.539 -48.068 1.00 95.88 201 LYS A N 1
ATOM 1628 C CA . LYS A 1 201 ? 30.166 -2.047 -49.441 1.00 95.88 201 LYS A CA 1
ATOM 1629 C C . LYS A 1 201 ? 30.770 -1.095 -50.466 1.00 95.88 201 LYS A C 1
ATOM 1631 O O . LYS A 1 201 ? 31.525 -1.539 -51.329 1.00 95.88 201 LYS A O 1
ATOM 1636 N N . ALA A 1 202 ? 30.486 0.201 -50.355 1.00 95.69 202 ALA A N 1
ATOM 1637 C CA . ALA A 1 202 ? 31.049 1.204 -51.252 1.00 95.69 202 ALA A CA 1
ATOM 1638 C C . ALA A 1 202 ? 32.587 1.243 -51.178 1.00 95.69 202 ALA A C 1
ATOM 1640 O O . ALA A 1 202 ? 33.240 1.258 -52.221 1.00 95.69 202 ALA A O 1
ATOM 1641 N N . LEU A 1 203 ? 33.168 1.187 -49.975 1.00 95.88 203 LEU A N 1
ATOM 1642 C CA . LEU A 1 203 ? 34.619 1.109 -49.784 1.00 95.88 203 LEU A CA 1
ATOM 1643 C C . LEU A 1 203 ? 35.200 -0.154 -50.419 1.00 95.88 203 LEU A C 1
ATOM 1645 O O . LEU A 1 203 ? 36.130 -0.039 -51.208 1.00 95.88 203 LEU A O 1
ATOM 1649 N N . SER A 1 204 ? 34.601 -1.323 -50.181 1.00 95.12 204 SER A N 1
ATOM 1650 C CA . SER A 1 204 ? 35.071 -2.579 -50.779 1.00 95.12 204 SER A CA 1
ATOM 1651 C C . SER A 1 204 ? 35.035 -2.551 -52.313 1.00 95.12 204 SER A C 1
ATOM 1653 O O . SER A 1 204 ? 35.962 -3.019 -52.968 1.00 95.12 204 SER A O 1
ATOM 1655 N N . SER A 1 205 ? 34.007 -1.936 -52.915 1.00 95.12 205 SER A N 1
ATOM 1656 C CA . SER A 1 205 ? 33.955 -1.763 -54.371 1.00 95.12 205 SER A CA 1
ATOM 1657 C C . SER A 1 205 ? 35.036 -0.808 -54.882 1.00 95.12 205 SER A C 1
ATOM 1659 O O . SER A 1 205 ? 35.649 -1.070 -55.914 1.00 95.12 205 SER A O 1
ATOM 1661 N N . LEU A 1 206 ? 35.321 0.260 -54.130 1.00 95.19 206 LEU A N 1
ATOM 1662 C CA . LEU A 1 206 ? 36.363 1.223 -54.468 1.00 95.19 206 LEU A CA 1
ATOM 1663 C C . LEU A 1 206 ? 37.763 0.602 -54.352 1.00 95.19 206 LEU A C 1
ATOM 1665 O O . LEU A 1 206 ? 38.627 0.891 -55.173 1.00 95.19 206 LEU A O 1
ATOM 1669 N N . GLU A 1 207 ? 37.989 -0.263 -53.361 1.00 96.38 207 GLU A N 1
ATOM 1670 C CA . GLU A 1 207 ? 39.232 -1.026 -53.203 1.00 96.38 207 GLU A CA 1
ATOM 1671 C C . GLU A 1 207 ? 39.482 -1.944 -54.406 1.00 96.38 207 GLU A C 1
ATOM 1673 O O . GLU A 1 207 ? 40.583 -1.943 -54.956 1.00 96.38 207 GLU A O 1
ATOM 1678 N N . VAL A 1 208 ? 38.450 -2.651 -54.880 1.00 95.75 208 VAL A N 1
ATOM 1679 C CA . VAL A 1 208 ? 38.532 -3.477 -56.098 1.00 95.75 208 VAL A CA 1
ATOM 1680 C C . VAL A 1 208 ? 38.837 -2.621 -57.332 1.00 95.75 208 VAL A C 1
ATOM 1682 O O . VAL A 1 208 ? 39.667 -2.995 -58.164 1.00 95.75 208 VAL A O 1
ATOM 1685 N N . ASP A 1 209 ? 38.205 -1.453 -57.463 1.00 94.31 209 ASP A N 1
ATOM 1686 C CA . ASP A 1 209 ? 38.477 -0.524 -58.565 1.00 94.31 209 ASP A CA 1
ATOM 1687 C C . ASP A 1 209 ? 39.908 0.027 -58.524 1.00 94.31 209 ASP A C 1
ATOM 1689 O O . ASP A 1 209 ? 40.563 0.121 -59.568 1.00 94.31 209 ASP A O 1
ATOM 1693 N N . LEU A 1 210 ? 40.420 0.349 -57.333 1.00 94.31 210 LEU A N 1
ATOM 1694 C CA . LEU A 1 210 ? 41.806 0.770 -57.134 1.00 94.31 210 LEU A CA 1
ATOM 1695 C C . LEU A 1 210 ? 42.786 -0.343 -57.507 1.00 94.31 210 LEU A C 1
ATOM 1697 O O . LEU A 1 210 ? 43.736 -0.076 -58.242 1.00 94.31 210 LEU A O 1
ATOM 1701 N N . GLU A 1 211 ? 42.535 -1.586 -57.093 1.00 95.25 211 GLU A N 1
ATOM 1702 C CA . GLU A 1 211 ? 43.364 -2.735 -57.471 1.00 95.25 211 GLU A CA 1
ATOM 1703 C C . GLU A 1 211 ? 43.365 -2.942 -58.998 1.00 95.25 211 GLU A C 1
ATOM 1705 O O . GLU A 1 211 ? 44.410 -3.162 -59.616 1.00 95.25 211 GLU A O 1
ATOM 1710 N N . ASN A 1 212 ? 42.204 -2.803 -59.644 1.00 94.69 212 ASN A N 1
ATOM 1711 C CA . ASN A 1 212 ? 42.079 -2.894 -61.099 1.00 94.69 212 ASN A CA 1
ATOM 1712 C C . ASN A 1 212 ? 42.828 -1.768 -61.827 1.00 94.69 212 ASN A C 1
ATOM 1714 O O . ASN A 1 212 ? 43.453 -2.008 -62.865 1.00 94.69 212 ASN A O 1
ATOM 1718 N N . LEU A 1 213 ? 42.763 -0.534 -61.319 1.00 93.38 213 LEU A N 1
ATOM 1719 C CA . LEU A 1 213 ? 43.516 0.597 -61.864 1.00 93.38 213 LEU A CA 1
ATOM 1720 C C . LEU A 1 213 ? 45.020 0.414 -61.671 1.00 93.38 213 LEU A C 1
ATOM 1722 O O . LEU A 1 213 ? 45.775 0.681 -62.605 1.00 93.38 213 LEU A O 1
ATOM 1726 N N . GLN A 1 214 ? 45.444 -0.104 -60.519 1.00 95.62 214 GLN A N 1
ATOM 1727 C CA . GLN A 1 214 ? 46.841 -0.419 -60.250 1.00 95.62 214 GLN A CA 1
ATOM 1728 C C . GLN A 1 214 ? 47.368 -1.480 -61.228 1.00 95.62 214 GLN A C 1
ATOM 1730 O O . GLN A 1 214 ? 48.373 -1.242 -61.895 1.00 95.62 214 GLN A O 1
ATOM 1735 N N . LYS A 1 215 ? 46.638 -2.585 -61.435 1.00 94.50 215 LYS A N 1
ATOM 1736 C CA . LYS A 1 215 ? 46.989 -3.608 -62.442 1.00 94.50 215 LYS A CA 1
ATOM 1737 C C . LYS A 1 215 ? 47.064 -3.035 -63.860 1.00 94.50 215 LYS A C 1
ATOM 1739 O O . LYS A 1 215 ? 47.961 -3.377 -64.629 1.00 94.50 215 LYS A O 1
ATOM 1744 N N . LYS A 1 216 ? 46.140 -2.137 -64.231 1.00 93.06 216 LYS A N 1
ATOM 1745 C CA . LYS A 1 216 ? 46.180 -1.444 -65.534 1.00 93.06 216 LYS A CA 1
ATOM 1746 C C . LYS A 1 216 ? 47.405 -0.545 -65.665 1.00 93.06 216 LYS A C 1
ATOM 1748 O O . LYS A 1 216 ? 48.009 -0.509 -66.736 1.00 93.06 216 LYS A O 1
ATOM 1753 N N . GLN A 1 217 ? 47.760 0.178 -64.607 1.00 93.62 217 GLN A N 1
ATOM 1754 C CA . GLN A 1 217 ? 48.951 1.016 -64.577 1.00 93.62 217 GLN A CA 1
ATOM 1755 C C . GLN A 1 217 ? 50.214 0.163 -64.733 1.00 93.62 217 GLN A C 1
ATOM 1757 O O . GLN A 1 217 ? 51.047 0.479 -65.578 1.00 93.62 217 GLN A O 1
ATOM 1762 N N . GLU A 1 218 ? 50.324 -0.945 -63.999 1.00 94.31 218 GLU A N 1
ATOM 1763 C CA . GLU A 1 218 ? 51.433 -1.900 -64.112 1.00 94.31 218 GLU A CA 1
ATOM 1764 C C . GLU A 1 218 ? 51.563 -2.434 -65.549 1.00 94.31 218 GLU A C 1
ATOM 1766 O O . GLU A 1 218 ? 52.622 -2.295 -66.164 1.00 94.31 218 GLU A O 1
ATOM 1771 N N . ALA A 1 219 ? 50.465 -2.897 -66.155 1.00 92.81 219 ALA A N 1
ATOM 1772 C CA . ALA A 1 219 ? 50.451 -3.350 -67.548 1.00 92.81 219 ALA A CA 1
ATOM 1773 C C . ALA A 1 219 ? 50.863 -2.245 -68.542 1.00 92.81 219 ALA A C 1
ATOM 1775 O O . ALA A 1 219 ? 51.573 -2.497 -69.516 1.00 92.81 219 ALA A O 1
ATOM 1776 N N . GLN A 1 220 ? 50.444 -0.993 -68.323 1.00 91.62 220 GLN A N 1
ATOM 1777 C CA . GLN A 1 220 ? 50.891 0.137 -69.144 1.00 91.62 220 GLN A CA 1
ATOM 1778 C C . GLN A 1 220 ? 52.384 0.420 -68.970 1.00 91.62 220 GLN A C 1
ATOM 1780 O O . GLN A 1 220 ? 53.064 0.698 -69.958 1.00 91.62 220 GLN A O 1
ATOM 1785 N N . THR A 1 221 ? 52.913 0.334 -67.749 1.00 94.00 221 THR A N 1
ATOM 1786 C CA . THR A 1 221 ? 54.349 0.514 -67.508 1.00 94.00 221 THR A CA 1
ATOM 1787 C C . THR A 1 221 ? 55.180 -0.587 -68.162 1.00 94.00 221 THR A C 1
ATOM 1789 O O . THR A 1 221 ? 56.179 -0.272 -68.804 1.00 94.00 221 THR A O 1
ATOM 1792 N N . GLU A 1 222 ? 54.734 -1.844 -68.111 1.00 93.56 222 GLU A N 1
ATOM 1793 C CA . GLU A 1 222 ? 55.381 -2.970 -68.793 1.00 93.56 222 GLU A CA 1
ATOM 1794 C C . GLU A 1 222 ? 55.352 -2.796 -70.321 1.00 93.56 222 GLU A C 1
ATOM 1796 O O . GLU A 1 222 ? 56.375 -2.924 -71.001 1.00 93.56 222 GLU A O 1
ATOM 1801 N N . ASN A 1 223 ? 54.207 -2.375 -70.867 1.00 92.50 223 ASN A N 1
ATOM 1802 C CA . ASN A 1 223 ? 54.084 -2.018 -72.280 1.00 92.50 223 ASN A CA 1
ATOM 1803 C C . ASN A 1 223 ? 55.041 -0.878 -72.674 1.00 92.50 223 ASN A C 1
ATOM 1805 O O . ASN A 1 223 ? 55.693 -0.950 -73.713 1.00 92.50 223 ASN A O 1
ATOM 1809 N N . LEU A 1 224 ? 55.186 0.164 -71.850 1.00 91.44 224 LEU A N 1
ATOM 1810 C CA . LEU A 1 224 ? 56.137 1.250 -72.110 1.00 91.44 224 LEU A CA 1
ATOM 1811 C C . LEU A 1 224 ? 57.596 0.784 -72.040 1.00 91.44 224 LEU A C 1
A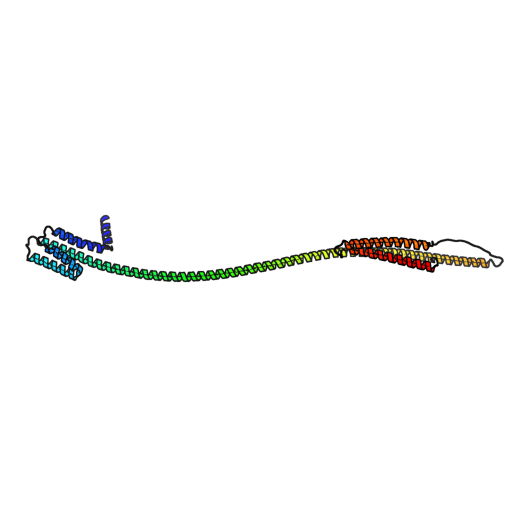TOM 1813 O O . LEU A 1 224 ? 58.415 1.247 -72.837 1.00 91.44 224 LEU A O 1
ATOM 1817 N N . ILE A 1 225 ? 57.933 -0.122 -71.118 1.00 93.12 225 ILE A N 1
ATOM 1818 C CA . ILE A 1 225 ? 59.272 -0.716 -71.020 1.00 93.12 225 ILE A CA 1
ATOM 1819 C C . ILE A 1 225 ? 59.575 -1.526 -72.286 1.00 93.12 225 ILE A C 1
ATOM 1821 O O . ILE A 1 225 ? 60.582 -1.262 -72.942 1.00 93.12 225 ILE A O 1
ATOM 1825 N N . SER A 1 226 ? 58.674 -2.418 -72.708 1.00 92.56 226 SER A N 1
ATOM 1826 C CA . SER A 1 226 ? 58.858 -3.211 -73.934 1.00 92.56 226 SER A CA 1
ATOM 1827 C C . SER A 1 226 ? 58.936 -2.339 -75.202 1.00 92.56 226 SER A C 1
ATOM 1829 O O . SER A 1 226 ? 59.766 -2.577 -76.087 1.00 92.56 226 SER A O 1
ATOM 1831 N N . LEU A 1 227 ? 58.152 -1.257 -75.285 1.00 89.94 227 LEU A N 1
ATOM 1832 C CA . LEU A 1 227 ? 58.251 -0.268 -76.365 1.00 89.94 227 LEU A CA 1
ATOM 1833 C C . LEU A 1 227 ? 59.593 0.475 -76.352 1.00 89.94 227 LEU A C 1
ATOM 1835 O O . LEU A 1 227 ? 60.181 0.702 -77.409 1.00 89.94 227 LEU A O 1
ATOM 1839 N N . ARG A 1 228 ? 60.121 0.829 -75.175 1.00 91.69 228 ARG A N 1
ATOM 1840 C CA . ARG A 1 228 ? 61.461 1.427 -75.057 1.00 91.69 228 ARG A CA 1
ATOM 1841 C C . ARG A 1 228 ? 62.552 0.455 -75.488 1.00 91.69 228 ARG A C 1
ATOM 1843 O O . ARG A 1 228 ? 63.470 0.863 -76.194 1.00 91.69 228 ARG A O 1
ATOM 1850 N N . GLU A 1 229 ? 62.449 -0.818 -75.121 1.00 92.19 229 GLU A N 1
ATOM 1851 C CA . GLU A 1 229 ? 63.404 -1.846 -75.537 1.00 92.19 229 GLU A CA 1
ATOM 1852 C C . GLU A 1 229 ? 63.381 -2.079 -77.049 1.00 92.19 229 GLU A C 1
ATOM 1854 O O . GLU A 1 229 ? 64.434 -2.137 -77.687 1.00 92.19 229 GLU A O 1
ATOM 1859 N N . THR A 1 230 ? 62.193 -2.172 -77.651 1.00 91.31 230 THR A N 1
ATOM 1860 C CA . THR A 1 230 ? 62.052 -2.303 -79.109 1.00 91.31 230 THR A CA 1
ATOM 1861 C C . THR A 1 230 ? 62.544 -1.056 -79.839 1.00 91.31 230 THR A C 1
ATOM 1863 O O . THR A 1 230 ? 63.255 -1.181 -80.837 1.00 91.31 230 THR A O 1
ATOM 1866 N N . ALA A 1 231 ? 62.262 0.145 -79.326 1.00 87.56 231 ALA A N 1
ATOM 1867 C CA . ALA A 1 231 ? 62.814 1.390 -79.855 1.00 87.56 231 ALA A CA 1
ATOM 1868 C C . ALA A 1 231 ? 64.349 1.427 -79.747 1.00 87.56 231 ALA A C 1
ATOM 1870 O O . ALA A 1 231 ? 65.017 1.806 -80.707 1.00 87.56 231 ALA A O 1
ATOM 1871 N N . ALA A 1 232 ? 64.924 0.974 -78.628 1.00 91.31 232 ALA A N 1
ATOM 1872 C CA . ALA A 1 232 ? 66.371 0.880 -78.447 1.00 91.31 232 ALA A CA 1
ATOM 1873 C C . ALA A 1 232 ? 67.014 -0.129 -79.415 1.00 91.31 232 ALA A C 1
ATOM 1875 O O . ALA A 1 232 ? 68.072 0.159 -79.978 1.00 91.31 232 ALA A O 1
ATOM 1876 N N . LYS A 1 233 ? 66.373 -1.283 -79.659 1.00 91.50 233 LYS A N 1
ATOM 1877 C CA . LYS A 1 233 ? 66.801 -2.260 -80.679 1.00 91.50 233 LYS A CA 1
ATOM 1878 C C . LYS A 1 233 ? 66.773 -1.646 -82.080 1.00 91.50 233 LYS A C 1
ATOM 1880 O O . LYS A 1 233 ? 67.798 -1.656 -82.756 1.00 91.50 233 LYS A O 1
ATOM 1885 N N . ARG A 1 234 ? 65.663 -1.008 -82.465 1.00 86.44 234 ARG A N 1
ATOM 1886 C CA . ARG A 1 234 ? 65.534 -0.301 -83.753 1.00 86.44 234 ARG A CA 1
ATOM 1887 C C . ARG A 1 234 ? 66.565 0.812 -83.915 1.00 86.44 234 ARG A C 1
ATOM 1889 O O . ARG A 1 234 ? 67.086 1.009 -85.005 1.00 86.44 234 ARG A O 1
ATOM 1896 N N . LEU A 1 235 ? 66.890 1.537 -82.845 1.00 90.50 235 LEU A N 1
ATOM 1897 C CA . LEU A 1 235 ? 67.907 2.587 -82.880 1.00 90.50 235 LEU A CA 1
ATOM 1898 C C . LEU A 1 235 ? 69.312 2.005 -83.082 1.00 90.50 235 LEU A C 1
ATOM 1900 O O . LEU A 1 235 ? 70.090 2.566 -83.854 1.00 90.50 235 LEU A O 1
ATOM 1904 N N . LYS A 1 236 ? 69.627 0.862 -82.454 1.00 91.81 236 LYS A N 1
ATOM 1905 C CA . LYS A 1 236 ? 70.868 0.116 -82.721 1.00 91.81 236 LYS A CA 1
ATOM 1906 C C . LYS A 1 236 ? 70.927 -0.361 -84.174 1.00 91.81 236 LYS A C 1
ATOM 1908 O O . LYS A 1 236 ? 71.927 -0.101 -84.834 1.00 91.81 236 LYS A O 1
ATOM 1913 N N . GLU A 1 237 ? 69.860 -0.976 -84.684 1.00 89.88 237 GLU A N 1
ATOM 1914 C CA . GLU A 1 237 ? 69.753 -1.414 -86.086 1.00 89.88 237 GLU A CA 1
ATOM 1915 C C . GLU A 1 237 ? 69.944 -0.242 -87.057 1.00 89.88 237 GLU A C 1
ATOM 1917 O O . GLU A 1 237 ? 70.777 -0.302 -87.961 1.00 89.88 237 GLU A O 1
ATOM 1922 N N . LEU A 1 238 ? 69.256 0.877 -86.828 1.00 87.94 238 LEU A N 1
ATOM 1923 C CA . LEU A 1 238 ? 69.378 2.080 -87.647 1.00 87.94 238 LEU A CA 1
ATOM 1924 C C . LEU A 1 238 ? 70.798 2.658 -87.610 1.00 87.94 238 LEU A C 1
ATOM 1926 O O . LEU A 1 238 ? 71.294 3.128 -88.631 1.00 87.94 238 LEU A O 1
ATOM 1930 N N . ASN A 1 239 ? 71.479 2.590 -86.464 1.00 90.38 239 ASN A N 1
ATOM 1931 C CA . ASN A 1 239 ? 72.875 3.005 -86.360 1.00 90.38 239 ASN A CA 1
ATOM 1932 C C . ASN A 1 239 ? 73.810 2.048 -87.125 1.00 90.38 239 ASN A C 1
ATOM 1934 O O . ASN A 1 239 ? 74.674 2.509 -87.866 1.00 90.38 239 ASN A O 1
ATOM 1938 N N . THR A 1 240 ? 73.596 0.728 -87.042 1.00 90.69 240 THR A N 1
ATOM 1939 C CA . THR A 1 240 ? 74.362 -0.246 -87.845 1.00 90.69 240 THR A CA 1
ATOM 1940 C C . THR A 1 240 ? 74.150 -0.055 -89.346 1.00 90.69 240 THR A C 1
ATOM 1942 O O . THR A 1 240 ? 75.119 -0.062 -90.100 1.00 90.69 240 THR A O 1
ATOM 1945 N N . LEU A 1 241 ? 72.912 0.213 -89.779 1.00 87.19 241 LEU A N 1
ATOM 1946 C CA . LEU A 1 241 ? 72.589 0.518 -91.172 1.00 87.19 241 LEU A CA 1
ATOM 1947 C C . LEU A 1 241 ? 73.218 1.838 -91.626 1.00 87.19 241 LEU A C 1
ATOM 1949 O O . LEU A 1 241 ? 73.723 1.905 -92.740 1.00 87.19 241 LEU A O 1
ATOM 1953 N N . ARG A 1 242 ? 73.245 2.874 -90.774 1.00 87.38 242 ARG A N 1
ATOM 1954 C CA . ARG A 1 242 ? 73.953 4.131 -91.070 1.00 87.38 242 ARG A CA 1
ATOM 1955 C C . ARG A 1 242 ? 75.448 3.909 -91.265 1.00 87.38 242 ARG A C 1
ATOM 1957 O O . ARG A 1 242 ? 75.997 4.428 -92.229 1.00 87.38 242 ARG A O 1
ATOM 1964 N N . VAL A 1 243 ? 76.091 3.134 -90.388 1.00 89.69 243 VAL A N 1
ATOM 1965 C CA . VAL A 1 243 ? 77.517 2.790 -90.518 1.00 89.69 243 VAL A CA 1
ATOM 1966 C C . VAL A 1 243 ? 77.764 1.992 -91.798 1.00 89.69 243 VAL A C 1
ATOM 1968 O O . VAL A 1 243 ? 78.661 2.343 -92.561 1.00 89.69 243 VAL A O 1
ATOM 1971 N N . ALA A 1 244 ? 76.940 0.979 -92.077 1.00 87.25 244 ALA A N 1
ATOM 1972 C CA . ALA A 1 244 ? 77.038 0.178 -93.295 1.00 87.25 244 ALA A CA 1
ATOM 1973 C C . ALA A 1 244 ? 76.834 1.025 -94.561 1.00 87.25 244 ALA A C 1
ATOM 1975 O O . ALA A 1 244 ? 77.602 0.901 -95.510 1.00 87.25 244 ALA A O 1
ATOM 1976 N N . HIS A 1 245 ? 75.853 1.933 -94.564 1.00 87.06 245 HIS A N 1
ATOM 1977 C CA . HIS A 1 245 ? 75.632 2.881 -95.655 1.00 87.06 245 HIS A CA 1
ATOM 1978 C C . HIS A 1 245 ? 76.840 3.804 -95.848 1.00 87.06 245 HIS A C 1
ATOM 1980 O O . HIS A 1 245 ? 77.275 4.003 -96.976 1.00 87.06 245 HIS A O 1
ATOM 1986 N N . TYR A 1 246 ? 77.420 4.340 -94.769 1.00 89.06 246 TYR A N 1
ATOM 1987 C CA . TYR A 1 246 ? 78.620 5.183 -94.842 1.00 89.06 246 TYR A CA 1
ATOM 1988 C C . TYR A 1 246 ? 79.830 4.425 -95.399 1.00 89.06 246 TYR A C 1
ATOM 1990 O O . TYR A 1 246 ? 80.565 4.954 -96.227 1.00 89.06 246 TYR A O 1
ATOM 1998 N N . GLN A 1 247 ? 80.027 3.173 -94.978 1.00 89.31 247 GLN A N 1
ATOM 1999 C CA . GLN A 1 247 ? 81.079 2.303 -95.509 1.00 89.31 247 GLN A CA 1
ATOM 2000 C C . GLN A 1 247 ? 80.847 1.976 -96.987 1.00 89.31 247 GLN A C 1
ATOM 2002 O O . GLN A 1 247 ? 81.783 2.050 -97.778 1.00 89.31 247 GLN A O 1
ATOM 2007 N N . ALA A 1 248 ? 79.608 1.662 -97.374 1.00 82.12 248 ALA A N 1
ATOM 2008 C CA . ALA A 1 248 ? 79.234 1.436 -98.766 1.00 82.12 248 ALA A CA 1
ATOM 2009 C C . ALA A 1 248 ? 79.447 2.695 -99.617 1.00 82.12 248 ALA A C 1
ATOM 2011 O O . ALA A 1 248 ? 79.938 2.592 -100.737 1.00 82.12 248 ALA A O 1
ATOM 2012 N N . GLN A 1 249 ? 79.145 3.877 -99.077 1.00 86.94 249 GLN A N 1
ATOM 2013 C CA . GLN A 1 249 ? 79.369 5.156 -99.741 1.00 86.94 249 GLN A CA 1
ATOM 2014 C C . GLN A 1 249 ? 80.864 5.463 -99.898 1.00 86.94 249 GLN A C 1
ATOM 2016 O O . GLN A 1 249 ? 81.288 5.796 -100.997 1.00 86.94 249 GLN A O 1
ATOM 2021 N N . LEU A 1 250 ? 81.682 5.264 -98.860 1.00 86.44 250 LEU A N 1
ATOM 2022 C CA . LEU A 1 250 ? 83.145 5.389 -98.944 1.00 86.44 250 LEU A CA 1
ATOM 2023 C C . LEU A 1 250 ? 83.744 4.405 -99.954 1.00 86.44 250 LEU A C 1
ATOM 2025 O O . LEU A 1 250 ? 84.624 4.769 -100.732 1.00 86.44 250 LEU A O 1
ATOM 2029 N N . LEU A 1 251 ? 83.260 3.159 -99.973 1.00 85.31 251 LEU A N 1
ATOM 2030 C CA . LEU A 1 251 ? 83.653 2.176 -100.979 1.00 85.31 251 LEU A CA 1
ATOM 2031 C C . LEU A 1 251 ? 83.245 2.644 -102.374 1.00 85.31 251 LEU A C 1
ATOM 2033 O O . LEU A 1 251 ? 84.083 2.612 -103.269 1.00 85.31 251 LEU A O 1
ATOM 2037 N N . ALA A 1 252 ? 82.016 3.125 -102.562 1.00 79.00 252 ALA A N 1
ATOM 2038 C CA . ALA A 1 252 ? 81.540 3.658 -103.834 1.00 79.00 252 ALA A CA 1
ATOM 2039 C C . ALA A 1 252 ? 82.365 4.869 -104.298 1.00 79.00 252 ALA A C 1
ATOM 2041 O O . ALA A 1 252 ? 82.773 4.896 -105.452 1.00 79.00 252 ALA A O 1
ATOM 2042 N N . GLU A 1 253 ? 82.694 5.809 -103.410 1.00 80.69 253 GLU A N 1
ATOM 2043 C CA . GLU A 1 253 ? 83.582 6.946 -103.688 1.00 80.69 253 GLU A CA 1
ATOM 2044 C C . GLU A 1 253 ? 85.001 6.476 -104.035 1.00 80.69 253 GLU A C 1
ATOM 2046 O O . GLU A 1 253 ? 85.607 6.976 -104.982 1.00 80.69 253 GLU A O 1
ATOM 2051 N N . SER A 1 254 ? 85.522 5.458 -103.341 1.00 83.50 254 SER A N 1
ATOM 2052 C CA . SER A 1 254 ? 86.827 4.864 -103.648 1.00 83.50 254 SER A CA 1
ATOM 2053 C C . SER A 1 254 ? 86.836 4.146 -105.003 1.00 83.50 254 SER A C 1
ATOM 2055 O O . SER A 1 254 ? 87.782 4.309 -105.775 1.00 83.50 254 SER A O 1
ATOM 2057 N N . TYR A 1 255 ? 85.765 3.417 -105.340 1.00 79.50 255 TYR A N 1
ATOM 2058 C CA . TYR A 1 255 ? 85.569 2.792 -106.646 1.00 79.50 255 TYR A CA 1
ATOM 2059 C C . TYR A 1 255 ? 85.406 3.853 -107.724 1.00 79.50 255 TYR A C 1
ATOM 2061 O O . TYR A 1 255 ? 85.997 3.726 -108.788 1.00 79.50 255 TYR A O 1
ATOM 2069 N N . GLN A 1 256 ? 84.668 4.927 -107.457 1.00 79.88 256 GLN A N 1
ATOM 2070 C CA . GLN A 1 256 ? 84.496 6.035 -108.383 1.00 79.88 256 GLN A CA 1
ATOM 2071 C C . GLN A 1 256 ? 85.828 6.748 -108.634 1.00 79.88 256 GLN A C 1
ATOM 2073 O O . GLN A 1 256 ? 86.172 6.981 -109.789 1.00 79.88 256 GLN A O 1
ATOM 2078 N N . ALA A 1 257 ? 86.645 6.969 -107.602 1.00 77.00 257 ALA A N 1
ATOM 2079 C CA . ALA A 1 257 ? 87.998 7.501 -107.736 1.00 77.00 257 ALA A CA 1
ATOM 2080 C C . ALA A 1 257 ? 88.938 6.543 -108.495 1.00 77.00 257 ALA A C 1
ATOM 2082 O O . ALA A 1 257 ? 89.763 6.988 -109.295 1.00 77.00 257 ALA A O 1
ATOM 2083 N N . GLN A 1 258 ? 88.822 5.225 -108.297 1.00 77.50 258 GLN A N 1
ATOM 2084 C CA . GLN A 1 258 ? 89.560 4.228 -109.083 1.00 77.50 258 GLN A CA 1
ATOM 2085 C C . GLN A 1 258 ? 89.091 4.184 -110.541 1.00 77.50 258 GLN A C 1
ATOM 2087 O O . GLN A 1 258 ? 89.922 4.098 -111.440 1.00 77.50 258 GLN A O 1
ATOM 2092 N N . VAL A 1 259 ? 87.788 4.301 -110.795 1.00 72.81 259 VAL A N 1
ATOM 2093 C CA . VAL A 1 259 ? 87.205 4.394 -112.138 1.00 72.81 259 VAL A CA 1
ATOM 2094 C C . VAL A 1 259 ? 87.620 5.697 -112.810 1.00 72.81 259 VAL A C 1
ATOM 2096 O O . VAL A 1 259 ? 87.900 5.687 -114.001 1.00 72.81 259 VAL A O 1
ATOM 2099 N N . GLU A 1 260 ? 87.721 6.811 -112.090 1.00 74.62 260 GLU A N 1
ATOM 2100 C CA . GLU A 1 260 ? 88.240 8.074 -112.618 1.00 74.62 260 GLU A CA 1
ATOM 2101 C C . GLU A 1 260 ? 89.739 8.001 -112.910 1.00 74.62 260 GLU A C 1
ATOM 2103 O O . GLU A 1 260 ? 90.160 8.447 -113.976 1.00 74.62 260 GLU A O 1
ATOM 2108 N N . LYS A 1 261 ? 90.538 7.352 -112.052 1.00 73.94 261 LYS A N 1
ATOM 2109 C CA . LYS A 1 261 ? 91.952 7.045 -112.332 1.00 73.94 261 LYS A CA 1
ATOM 2110 C C . LYS A 1 261 ? 92.108 6.112 -113.531 1.00 73.94 261 LYS A C 1
ATOM 2112 O O . LYS A 1 261 ? 92.949 6.371 -114.385 1.00 73.94 261 LYS A O 1
ATOM 2117 N N . ALA A 1 262 ? 91.274 5.081 -113.649 1.00 64.19 262 ALA A N 1
ATOM 2118 C CA . ALA A 1 262 ? 91.242 4.197 -114.808 1.00 64.19 262 ALA A CA 1
ATOM 2119 C C . ALA A 1 262 ? 90.799 4.961 -116.064 1.00 64.19 262 ALA A C 1
ATOM 2121 O O . ALA A 1 262 ? 91.434 4.846 -117.103 1.00 64.19 262 ALA A O 1
ATOM 2122 N N . ARG A 1 263 ? 89.779 5.822 -115.982 1.00 63.81 263 ARG A N 1
ATOM 2123 C CA . ARG A 1 263 ? 89.348 6.699 -117.085 1.00 63.81 263 ARG A CA 1
ATOM 2124 C C . ARG A 1 263 ? 90.424 7.716 -117.466 1.00 63.81 263 ARG A C 1
ATOM 2126 O O . ARG A 1 263 ? 90.527 8.031 -118.645 1.00 63.81 263 ARG A O 1
ATOM 2133 N N . ALA A 1 264 ? 91.227 8.208 -116.526 1.00 59.06 264 ALA A N 1
ATOM 2134 C CA . ALA A 1 264 ? 92.373 9.075 -116.795 1.00 59.06 264 ALA A CA 1
ATOM 2135 C C . ALA A 1 264 ? 93.529 8.298 -117.453 1.00 59.06 264 ALA A C 1
ATOM 2137 O O . ALA A 1 264 ? 94.096 8.778 -118.432 1.00 59.06 264 ALA A O 1
ATOM 2138 N N . TYR A 1 265 ? 93.803 7.070 -117.003 1.00 58.69 265 TYR A N 1
ATOM 2139 C CA . TYR A 1 265 ? 94.772 6.152 -117.614 1.00 58.69 265 TYR A CA 1
ATOM 2140 C C . TYR A 1 265 ? 94.358 5.765 -119.048 1.00 58.69 265 TYR A C 1
ATOM 2142 O O . TYR A 1 265 ? 95.144 5.890 -119.984 1.00 58.69 265 TYR A O 1
ATOM 2150 N N . PHE A 1 266 ? 93.080 5.438 -119.268 1.00 51.34 266 PHE A N 1
ATOM 2151 C CA . PHE A 1 266 ? 92.519 5.143 -120.590 1.00 51.34 266 PHE A CA 1
ATOM 2152 C C . PHE A 1 266 ? 92.327 6.389 -121.477 1.00 51.34 266 PHE A C 1
ATOM 2154 O O . PHE A 1 266 ? 92.309 6.253 -122.697 1.00 51.34 266 PHE A O 1
ATOM 2161 N N . LYS A 1 267 ? 92.237 7.609 -120.921 1.00 53.16 267 LYS A N 1
ATOM 2162 C CA . LYS A 1 267 ? 92.282 8.871 -121.693 1.00 53.16 267 LYS A CA 1
ATOM 2163 C C . LYS A 1 267 ? 93.708 9.288 -122.078 1.00 53.16 267 LYS A C 1
ATOM 2165 O O . LYS A 1 267 ? 93.868 9.937 -123.107 1.00 53.16 267 LYS A O 1
ATOM 2170 N N . ALA A 1 268 ? 94.729 8.902 -121.309 1.00 47.97 268 ALA A N 1
ATOM 2171 C CA . ALA A 1 268 ? 96.138 9.143 -121.640 1.00 47.97 268 ALA A CA 1
ATOM 2172 C C . ALA A 1 268 ? 96.673 8.188 -122.727 1.00 47.97 268 ALA A C 1
ATOM 2174 O O . ALA A 1 268 ? 97.602 8.540 -123.445 1.00 47.97 268 ALA A O 1
ATOM 2175 N N . GLN A 1 269 ? 96.051 7.016 -122.901 1.00 43.56 269 GLN A N 1
ATOM 2176 C CA . GLN A 1 269 ? 96.468 5.989 -123.867 1.00 43.56 269 GLN A CA 1
ATOM 2177 C C . GLN A 1 269 ? 95.600 5.929 -125.142 1.00 43.56 269 GLN A C 1
ATOM 2179 O O . GLN A 1 269 ? 95.800 5.067 -125.991 1.00 43.56 269 GLN A O 1
ATOM 2184 N N . LYS A 1 270 ? 94.623 6.835 -125.293 1.00 39.91 270 LYS A N 1
ATOM 2185 C CA . LYS A 1 270 ? 93.624 6.797 -126.374 1.00 39.91 270 LYS A CA 1
ATOM 2186 C C . LYS A 1 270 ? 93.403 8.189 -126.974 1.00 39.91 270 LYS A C 1
ATOM 2188 O O . LYS A 1 270 ? 92.312 8.752 -126.922 1.00 39.91 270 LYS A O 1
ATOM 2193 N N . LYS A 1 271 ? 94.482 8.751 -127.531 1.00 39.16 271 LYS A N 1
ATOM 2194 C CA . LYS A 1 271 ? 94.459 9.916 -128.432 1.00 39.16 271 LYS A CA 1
ATOM 2195 C C . LYS A 1 271 ? 95.007 9.566 -129.821 1.00 39.16 271 LYS A C 1
ATOM 2197 O O . LYS A 1 271 ? 95.607 10.402 -130.470 1.00 39.16 271 LYS A O 1
ATOM 2202 N N . GLU A 1 272 ? 94.737 8.348 -130.278 1.00 34.94 272 GLU A N 1
ATOM 2203 C CA . GLU A 1 272 ? 94.667 7.988 -131.691 1.00 34.94 272 GLU A CA 1
ATOM 2204 C C . GLU A 1 272 ? 93.456 7.066 -131.880 1.00 34.94 272 GLU A C 1
ATOM 2206 O O . GLU A 1 272 ? 93.339 6.015 -131.260 1.00 34.94 272 GLU A O 1
ATOM 2211 N N . GLN A 1 273 ? 92.541 7.553 -132.715 1.00 29.08 273 GLN A N 1
ATOM 2212 C CA . GLN A 1 273 ? 91.467 6.854 -133.415 1.00 29.08 273 GLN A CA 1
ATOM 2213 C C . GLN A 1 273 ? 90.322 6.169 -132.632 1.00 29.08 273 GLN A C 1
ATOM 2215 O O . GLN A 1 273 ? 90.459 5.189 -131.910 1.00 29.08 273 GLN A O 1
ATOM 2220 N N . SER A 1 274 ? 89.132 6.641 -133.023 1.00 27.44 274 SER A N 1
ATOM 2221 C CA . SER A 1 274 ? 87.960 5.843 -133.398 1.00 27.44 274 SER A CA 1
ATOM 2222 C C . SER A 1 274 ? 86.970 5.397 -132.310 1.00 27.44 274 SER A C 1
ATOM 2224 O O . SER A 1 274 ? 87.182 4.439 -131.574 1.00 27.44 274 SER A O 1
ATOM 2226 N N . ALA A 1 275 ? 85.826 6.092 -132.363 1.00 30.05 275 ALA A N 1
ATOM 2227 C CA . ALA A 1 275 ? 84.448 5.588 -132.428 1.00 30.05 275 ALA A CA 1
ATOM 2228 C C . ALA A 1 275 ? 83.885 4.719 -131.287 1.00 30.05 275 ALA A C 1
ATOM 2230 O O . ALA A 1 275 ? 84.386 3.647 -130.965 1.00 30.05 275 ALA A O 1
ATOM 2231 N N . ALA A 1 276 ? 82.721 5.137 -130.775 1.00 27.50 276 ALA A N 1
ATOM 2232 C CA . ALA A 1 276 ? 81.796 4.266 -130.060 1.00 27.50 276 ALA A CA 1
ATOM 2233 C C . ALA A 1 276 ? 80.334 4.665 -130.337 1.00 27.50 276 ALA A C 1
ATOM 2235 O O . ALA A 1 276 ? 79.924 5.808 -130.154 1.00 27.50 276 ALA A O 1
ATOM 2236 N N . VAL A 1 277 ? 79.577 3.661 -130.761 1.00 33.06 277 VAL A N 1
ATOM 2237 C CA . VAL A 1 277 ? 78.116 3.494 -130.863 1.00 33.06 277 VAL A CA 1
ATOM 2238 C C . VAL A 1 277 ? 77.881 2.077 -130.280 1.00 33.06 277 VAL A C 1
ATOM 2240 O O . VAL A 1 277 ? 78.830 1.288 -130.333 1.00 33.06 277 VAL A O 1
ATOM 2243 N N . PRO A 1 278 ? 76.679 1.598 -129.893 1.00 46.78 278 PRO A N 1
ATOM 2244 C CA . PRO A 1 278 ? 75.526 2.106 -129.120 1.00 46.78 278 PRO A CA 1
ATOM 2245 C C . PRO A 1 278 ? 75.202 1.172 -127.902 1.00 46.78 278 PRO A C 1
ATOM 2247 O O . PRO A 1 278 ? 76.002 0.301 -127.577 1.00 46.78 278 PRO A O 1
ATOM 2250 N N . LYS A 1 279 ? 73.954 1.248 -127.373 1.00 34.59 279 LYS A N 1
ATOM 2251 C CA . LYS A 1 279 ? 73.159 0.158 -126.722 1.00 34.59 279 LYS A CA 1
ATOM 2252 C C . LYS A 1 279 ? 73.555 -0.233 -125.279 1.00 34.59 279 LYS A C 1
ATOM 2254 O O . LYS A 1 279 ? 74.711 -0.141 -124.917 1.00 34.59 279 LYS A O 1
ATOM 2259 N N . GLN A 1 280 ? 72.709 -0.755 -124.386 1.00 30.45 280 GLN A N 1
ATOM 2260 C CA . GLN A 1 280 ? 71.262 -0.959 -124.181 1.00 30.45 280 GLN A CA 1
ATOM 2261 C C . GLN A 1 280 ? 71.171 -1.739 -122.836 1.00 30.45 280 GLN A C 1
ATOM 2263 O O . GLN A 1 280 ? 72.103 -2.485 -122.554 1.00 30.45 280 GLN A O 1
ATOM 2268 N N . VAL A 1 281 ? 70.017 -1.692 -122.138 1.00 33.69 281 VAL A N 1
ATOM 2269 C CA . VAL A 1 281 ? 69.427 -2.833 -121.367 1.00 33.69 281 VAL A CA 1
ATOM 2270 C C . VAL A 1 281 ? 70.089 -3.122 -119.983 1.00 33.69 281 VAL A C 1
ATOM 2272 O O . VAL A 1 281 ? 71.298 -3.037 -119.859 1.00 33.69 281 VAL A O 1
ATOM 2275 N N . GLN A 1 282 ? 69.427 -3.419 -118.849 1.00 31.75 282 GLN A N 1
ATOM 2276 C CA . GLN A 1 282 ? 68.084 -3.920 -118.506 1.00 31.75 282 GLN A CA 1
ATOM 2277 C C . GLN A 1 282 ? 67.754 -3.642 -117.013 1.00 31.75 282 GLN A C 1
ATOM 2279 O O . GLN A 1 282 ? 68.640 -3.705 -116.170 1.00 31.75 282 GLN A O 1
ATOM 2284 N N . ASN A 1 283 ? 66.465 -3.400 -116.739 1.00 31.17 283 ASN A N 1
ATOM 2285 C CA . ASN A 1 283 ? 65.552 -3.943 -115.705 1.00 31.17 283 ASN A CA 1
ATOM 2286 C C . ASN A 1 283 ? 66.000 -4.305 -114.269 1.00 31.17 283 ASN A C 1
ATOM 2288 O O . ASN A 1 283 ? 66.920 -5.090 -114.077 1.00 31.17 283 ASN A O 1
ATOM 2292 N N . LEU A 1 284 ? 65.158 -3.912 -113.290 1.00 33.34 284 LEU A N 1
ATOM 2293 C CA . LEU A 1 284 ? 64.219 -4.763 -112.500 1.00 33.34 284 LEU A CA 1
ATOM 2294 C C . LEU A 1 284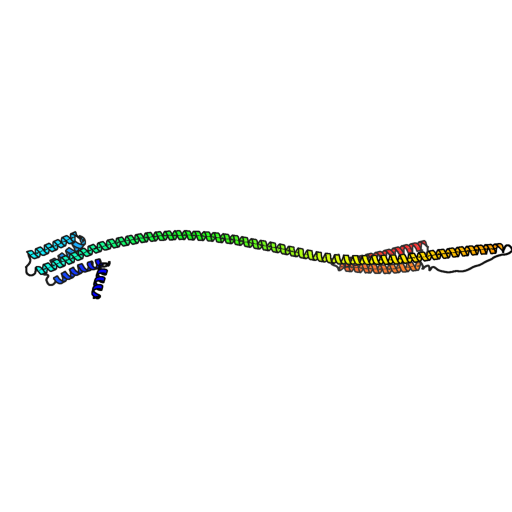 ? 63.399 -3.854 -111.537 1.00 33.34 284 LEU A C 1
ATOM 2296 O O . LEU A 1 284 ? 63.988 -3.049 -110.827 1.00 33.34 284 LEU A O 1
ATOM 2300 N N . CYS A 1 285 ? 62.070 -3.715 -111.711 1.00 28.06 285 CYS A N 1
ATOM 2301 C CA . CYS A 1 285 ? 60.959 -4.390 -110.983 1.00 28.06 285 CYS A CA 1
ATOM 2302 C C . CYS A 1 285 ? 60.939 -4.137 -109.458 1.00 28.06 285 CYS A C 1
ATOM 2304 O O . CYS A 1 285 ? 61.956 -4.304 -108.806 1.00 28.06 285 CYS A O 1
ATOM 2306 N N . GLY A 1 286 ? 59.834 -3.802 -108.785 1.00 28.92 286 GLY A N 1
ATOM 2307 C CA . GLY A 1 286 ? 58.429 -3.618 -109.157 1.00 28.92 286 GLY A CA 1
ATOM 2308 C C . GLY A 1 286 ? 57.659 -3.136 -107.912 1.00 28.92 286 GLY A C 1
ATOM 2309 O O . GLY A 1 286 ? 58.000 -3.515 -106.796 1.00 28.92 286 GLY A O 1
ATOM 2310 N N . TYR A 1 287 ? 56.671 -2.261 -108.095 1.00 32.06 287 TYR A N 1
ATOM 2311 C CA . TYR A 1 287 ? 55.735 -1.834 -107.050 1.00 32.06 287 TYR A CA 1
ATOM 2312 C C . TYR A 1 287 ? 54.335 -2.092 -107.601 1.00 32.06 287 TYR A C 1
ATOM 2314 O O . TYR A 1 287 ? 53.946 -1.469 -108.594 1.00 32.06 287 TYR A O 1
ATOM 2322 N N . ASP A 1 288 ? 53.620 -3.041 -107.000 1.00 35.53 288 ASP A N 1
ATOM 2323 C CA . ASP A 1 288 ? 52.244 -3.369 -107.358 1.00 35.53 288 ASP A CA 1
ATOM 2324 C C . ASP A 1 288 ? 51.350 -2.151 -107.105 1.00 35.53 288 ASP A C 1
ATOM 2326 O O . ASP A 1 288 ? 51.095 -1.743 -105.972 1.00 35.53 288 ASP A O 1
ATOM 2330 N N . ARG A 1 289 ? 50.891 -1.535 -108.197 1.00 42.84 289 ARG A N 1
ATOM 2331 C CA . ARG A 1 289 ? 49.751 -0.622 -108.176 1.00 42.84 289 ARG A CA 1
ATOM 2332 C C . ARG A 1 289 ? 48.502 -1.482 -108.059 1.00 42.84 289 ARG A C 1
ATOM 2334 O O . ARG A 1 289 ? 48.036 -2.022 -109.060 1.00 42.84 289 ARG A O 1
ATOM 2341 N N . GLU A 1 290 ? 47.967 -1.584 -106.848 1.00 51.91 290 GLU A N 1
ATOM 2342 C CA . GLU A 1 290 ? 46.590 -2.020 -106.645 1.00 51.91 290 GLU A CA 1
ATOM 2343 C C . GLU A 1 290 ? 45.669 -1.151 -107.507 1.00 51.91 290 GLU A C 1
ATOM 2345 O O . GLU A 1 290 ? 45.720 0.082 -107.470 1.00 51.91 290 GLU A O 1
ATOM 2350 N N . ASP A 1 291 ? 44.870 -1.816 -108.337 1.00 59.34 291 ASP A N 1
ATOM 2351 C CA . ASP A 1 291 ? 43.889 -1.196 -109.212 1.00 59.34 291 ASP A CA 1
ATOM 2352 C C . ASP A 1 291 ? 42.951 -0.321 -108.357 1.00 59.34 291 ASP A C 1
ATOM 2354 O O . ASP A 1 291 ? 42.227 -0.842 -107.501 1.00 59.34 291 ASP A O 1
ATOM 2358 N N . PRO A 1 292 ? 42.938 1.014 -108.530 1.00 62.75 292 PRO A N 1
ATOM 2359 C CA . PRO A 1 292 ? 42.187 1.901 -107.648 1.00 62.75 292 PRO A CA 1
ATOM 2360 C C . PRO A 1 292 ? 40.663 1.697 -107.769 1.00 62.75 292 PRO A C 1
ATOM 2362 O O . PRO A 1 292 ? 39.908 2.162 -106.914 1.00 62.75 292 PRO A O 1
ATOM 2365 N N . ARG A 1 293 ? 40.192 0.938 -108.774 1.00 68.06 293 ARG A N 1
ATOM 2366 C CA . ARG A 1 293 ? 38.805 0.450 -108.857 1.00 68.06 293 ARG A CA 1
ATOM 2367 C C . ARG A 1 293 ? 38.529 -0.744 -107.933 1.00 68.06 293 ARG A C 1
ATOM 2369 O O . ARG A 1 293 ? 37.423 -0.840 -107.402 1.00 68.06 293 ARG A O 1
ATOM 2376 N N . ALA A 1 294 ? 39.510 -1.615 -107.693 1.00 70.19 294 ALA A N 1
ATOM 2377 C CA . ALA A 1 294 ? 39.382 -2.742 -106.765 1.00 70.19 294 ALA A CA 1
ATOM 2378 C C . ALA A 1 294 ? 39.306 -2.266 -105.304 1.00 70.19 294 ALA A C 1
ATOM 2380 O O . ALA A 1 294 ? 38.498 -2.782 -104.532 1.00 70.19 294 ALA A O 1
ATOM 2381 N N . LEU A 1 295 ? 40.063 -1.219 -104.958 1.00 74.50 295 LEU A N 1
ATOM 2382 C CA . LEU A 1 295 ? 40.026 -0.589 -103.634 1.00 74.50 295 LEU A CA 1
ATOM 2383 C C . LEU A 1 295 ? 38.702 0.153 -103.370 1.00 74.50 295 LEU A C 1
ATOM 2385 O O . LEU A 1 295 ? 38.178 0.122 -102.260 1.00 74.50 295 LEU A O 1
ATOM 2389 N N . LEU A 1 296 ? 38.097 0.768 -104.395 1.00 79.44 296 LEU A N 1
ATOM 2390 C CA . LEU A 1 296 ? 36.755 1.351 -104.270 1.00 79.44 296 LEU A CA 1
ATOM 2391 C C . LEU A 1 296 ? 35.699 0.272 -103.985 1.00 79.44 296 LEU A C 1
ATOM 2393 O O . LEU A 1 296 ? 34.830 0.463 -103.136 1.00 79.44 296 LEU A O 1
ATOM 2397 N N . LYS A 1 297 ? 35.788 -0.866 -104.685 1.00 81.62 297 LYS A N 1
ATOM 2398 C CA . LYS A 1 297 ? 34.837 -1.972 -104.547 1.00 81.62 297 LYS A CA 1
ATOM 2399 C C . LYS A 1 297 ? 34.931 -2.633 -103.169 1.00 81.62 297 LYS A C 1
ATOM 2401 O O . LYS A 1 297 ? 33.898 -2.862 -102.547 1.00 81.62 297 LYS A O 1
ATOM 2406 N N . SER A 1 298 ? 36.143 -2.855 -102.655 1.00 81.44 298 SER A N 1
ATOM 2407 C CA . SER A 1 298 ? 36.332 -3.392 -101.301 1.00 81.44 298 SER A CA 1
ATOM 2408 C C . SER A 1 298 ? 35.840 -2.423 -100.218 1.00 81.44 298 SER A C 1
ATOM 2410 O O . SER A 1 298 ? 35.227 -2.855 -99.244 1.00 81.44 298 SER A O 1
ATOM 2412 N N . LEU A 1 299 ? 36.009 -1.106 -100.399 1.00 82.38 299 LEU A N 1
ATOM 2413 C CA . LEU A 1 299 ? 35.457 -0.102 -99.484 1.00 82.38 299 LEU A CA 1
ATOM 2414 C C . LEU A 1 299 ? 33.919 -0.042 -99.525 1.00 82.38 299 LEU A C 1
ATOM 2416 O O . LEU A 1 299 ? 33.290 0.096 -98.476 1.00 82.38 299 LEU A O 1
ATOM 2420 N N . GLU A 1 300 ? 33.290 -0.181 -100.695 1.00 84.94 300 GLU A N 1
ATOM 2421 C CA . GLU A 1 300 ? 31.824 -0.241 -100.816 1.00 84.94 300 GLU A CA 1
ATOM 2422 C C . GLU A 1 300 ? 31.238 -1.529 -100.207 1.00 84.94 300 GLU A C 1
ATOM 2424 O O . GLU A 1 300 ? 30.215 -1.478 -99.514 1.00 84.94 300 GLU A O 1
ATOM 2429 N N . GLU A 1 301 ? 31.917 -2.667 -100.371 1.00 86.06 301 GLU A N 1
ATOM 2430 C CA . GLU A 1 301 ? 31.573 -3.922 -99.693 1.00 86.06 301 GLU A CA 1
ATOM 2431 C C . GLU A 1 301 ? 31.719 -3.783 -98.167 1.00 86.06 301 GLU A C 1
ATOM 2433 O O . GLU A 1 301 ? 30.782 -4.104 -97.426 1.00 86.06 301 GLU A O 1
ATOM 2438 N N . ASN A 1 302 ? 32.814 -3.181 -97.691 1.00 82.31 302 ASN A N 1
ATOM 2439 C CA . ASN A 1 302 ? 33.038 -2.891 -96.272 1.00 82.31 302 ASN A CA 1
ATOM 2440 C C . ASN A 1 302 ? 32.006 -1.911 -95.698 1.00 82.31 302 ASN A C 1
ATOM 2442 O O . ASN A 1 302 ? 31.562 -2.089 -94.563 1.00 82.31 302 ASN A O 1
ATOM 2446 N N . LYS A 1 303 ? 31.543 -0.921 -96.476 1.00 88.50 303 LYS A N 1
ATOM 2447 C CA . LYS A 1 303 ? 30.432 -0.040 -96.082 1.00 88.50 303 LYS A CA 1
ATOM 2448 C C . LYS A 1 303 ? 29.153 -0.838 -95.862 1.00 88.50 303 LYS A C 1
ATOM 2450 O O . LYS A 1 303 ? 28.448 -0.602 -94.882 1.00 88.50 303 LYS A O 1
ATOM 2455 N N . SER A 1 304 ? 28.844 -1.777 -96.757 1.00 86.00 304 SER A N 1
ATOM 2456 C CA . SER A 1 304 ? 27.649 -2.615 -96.627 1.00 86.00 304 SER A CA 1
ATOM 2457 C C . SER A 1 304 ? 27.706 -3.505 -95.377 1.00 86.00 304 SER A C 1
ATOM 2459 O O . SER A 1 304 ? 26.708 -3.624 -94.664 1.00 86.00 304 SER A O 1
ATOM 2461 N N . ALA A 1 305 ? 28.882 -4.055 -95.054 1.00 84.50 305 ALA A N 1
ATOM 2462 C CA . ALA A 1 305 ? 29.108 -4.854 -93.853 1.00 84.50 305 ALA A CA 1
ATOM 2463 C C . ALA A 1 305 ? 29.038 -4.003 -92.572 1.00 84.50 305 ALA A C 1
ATOM 2465 O O . ALA A 1 305 ? 28.334 -4.365 -91.628 1.00 84.50 305 ALA A O 1
ATOM 2466 N N . ALA A 1 306 ? 29.690 -2.837 -92.558 1.00 82.25 306 ALA A N 1
ATOM 2467 C CA . ALA A 1 306 ? 29.661 -1.909 -91.428 1.00 82.25 306 ALA A CA 1
ATOM 2468 C C . ALA A 1 306 ? 28.253 -1.357 -91.165 1.00 82.25 306 ALA A C 1
ATOM 2470 O O . ALA A 1 306 ? 27.853 -1.224 -90.010 1.00 82.25 306 ALA A O 1
ATOM 2471 N N . LYS A 1 307 ? 27.468 -1.097 -92.220 1.00 89.94 307 LYS A N 1
ATOM 2472 C CA . LYS A 1 307 ? 26.070 -0.674 -92.090 1.00 89.94 307 LYS A CA 1
ATOM 2473 C C . LYS A 1 307 ? 25.208 -1.769 -91.458 1.00 89.94 307 LYS A C 1
ATOM 2475 O O . LYS A 1 307 ? 24.476 -1.482 -90.521 1.00 89.94 307 LYS A O 1
ATOM 2480 N N . LYS A 1 308 ? 25.358 -3.029 -91.888 1.00 87.44 308 LYS A N 1
ATOM 2481 C CA . LYS A 1 308 ? 24.666 -4.172 -91.260 1.00 87.44 308 LYS A CA 1
ATOM 2482 C C . LYS A 1 308 ? 25.032 -4.330 -89.781 1.00 87.44 308 LYS A C 1
ATOM 2484 O O . LYS A 1 308 ? 24.151 -4.579 -88.965 1.00 87.44 308 LYS A O 1
ATOM 2489 N N . ALA A 1 309 ? 26.309 -4.167 -89.429 1.00 84.00 309 ALA A N 1
ATOM 2490 C CA . ALA A 1 309 ? 26.757 -4.223 -88.037 1.00 84.00 309 ALA A CA 1
ATOM 2491 C C . ALA A 1 309 ? 26.171 -3.076 -87.192 1.00 84.00 309 ALA A C 1
ATOM 2493 O O . ALA A 1 309 ? 25.725 -3.308 -86.069 1.00 84.00 309 ALA A O 1
ATOM 2494 N N . TYR A 1 310 ? 26.116 -1.859 -87.747 1.00 90.44 310 TYR A N 1
ATOM 2495 C CA . TYR A 1 310 ? 25.470 -0.713 -87.108 1.00 90.44 310 TYR A CA 1
ATOM 2496 C C . TYR A 1 310 ? 23.973 -0.961 -86.880 1.00 90.44 310 TYR A C 1
ATOM 2498 O O . TYR A 1 310 ? 23.515 -0.850 -85.744 1.00 90.44 310 TYR A O 1
ATOM 2506 N N . ASP A 1 311 ? 23.238 -1.381 -87.911 1.00 91.00 311 ASP A N 1
ATOM 2507 C CA . ASP A 1 311 ? 21.795 -1.636 -87.827 1.00 91.00 311 ASP A CA 1
ATOM 2508 C C . ASP A 1 311 ? 21.474 -2.729 -86.787 1.00 91.00 311 ASP A C 1
ATOM 2510 O O . ASP A 1 311 ? 20.558 -2.573 -85.978 1.00 91.00 311 ASP A O 1
ATOM 2514 N N . LEU A 1 312 ? 22.279 -3.797 -86.727 1.00 90.50 312 LEU A N 1
ATOM 2515 C CA . LEU A 1 312 ? 22.127 -4.873 -85.741 1.00 90.50 312 LEU A CA 1
ATOM 2516 C C . LEU A 1 312 ? 22.429 -4.401 -84.305 1.00 90.50 312 LEU A C 1
ATOM 2518 O O . LEU A 1 312 ? 21.718 -4.760 -83.361 1.00 90.50 312 LEU A O 1
ATOM 2522 N N . SER A 1 313 ? 23.457 -3.563 -84.131 1.00 87.12 313 SER A N 1
ATOM 2523 C CA . SER A 1 313 ? 23.785 -2.959 -82.831 1.00 87.12 313 SER A CA 1
ATOM 2524 C C . SER A 1 313 ? 22.699 -1.989 -82.347 1.00 87.12 313 SER A C 1
ATOM 2526 O O . SER A 1 313 ? 22.378 -1.950 -81.160 1.00 87.12 313 SER A O 1
ATOM 2528 N N . LEU A 1 314 ? 22.079 -1.246 -83.269 1.00 90.75 314 LEU A N 1
ATOM 2529 C CA . LEU A 1 314 ? 21.000 -0.313 -82.966 1.00 90.75 314 LEU A CA 1
ATOM 2530 C C . LEU A 1 314 ? 19.728 -1.060 -82.552 1.00 90.75 314 LEU A C 1
ATOM 2532 O O . LEU A 1 314 ? 19.127 -0.722 -81.535 1.00 90.75 314 LEU A O 1
ATOM 2536 N N . GLN A 1 315 ? 19.363 -2.122 -83.277 1.00 90.56 315 GLN A N 1
ATOM 2537 C CA . GLN A 1 315 ? 18.219 -2.970 -82.928 1.00 90.56 315 GLN A CA 1
ATOM 2538 C C . GLN A 1 315 ? 18.376 -3.622 -81.550 1.00 90.56 315 GLN A C 1
ATOM 2540 O O . GLN A 1 315 ? 17.430 -3.632 -80.763 1.00 90.56 315 GLN A O 1
ATOM 2545 N N . THR A 1 316 ? 19.567 -4.135 -81.227 1.00 86.88 316 THR A N 1
ATOM 2546 C CA . THR A 1 316 ? 19.833 -4.728 -79.904 1.00 86.88 316 THR A CA 1
ATOM 2547 C C . THR A 1 316 ? 19.779 -3.688 -78.785 1.00 86.88 316 THR A C 1
ATOM 2549 O O . THR A 1 316 ? 19.215 -3.969 -77.727 1.00 86.88 316 THR A O 1
ATOM 2552 N N . TYR A 1 317 ? 20.285 -2.474 -79.015 1.00 89.12 317 TYR A N 1
ATOM 2553 C CA . TYR A 1 317 ? 20.159 -1.368 -78.064 1.00 89.12 317 TYR A CA 1
ATOM 2554 C C . TYR A 1 317 ? 18.697 -0.943 -77.843 1.00 89.12 317 TYR A C 1
ATOM 2556 O O . TYR A 1 317 ? 18.270 -0.771 -76.701 1.00 89.12 317 TYR A O 1
ATOM 2564 N N . GLU A 1 318 ? 17.906 -0.807 -78.911 1.00 89.62 318 GLU A N 1
ATOM 2565 C CA . GLU A 1 318 ? 16.489 -0.439 -78.809 1.00 89.62 318 GLU A CA 1
ATOM 2566 C C . GLU A 1 318 ? 15.642 -1.522 -78.134 1.00 89.62 318 GLU A C 1
ATOM 2568 O O . GLU A 1 318 ? 14.740 -1.191 -77.362 1.00 89.62 318 GLU A O 1
ATOM 2573 N N . ALA A 1 319 ? 15.939 -2.801 -78.385 1.00 88.00 319 ALA A N 1
ATOM 2574 C CA . ALA A 1 319 ? 15.288 -3.918 -77.708 1.00 88.00 319 ALA A CA 1
ATOM 2575 C C . ALA A 1 319 ? 15.569 -3.889 -76.197 1.00 88.00 319 ALA A C 1
ATOM 2577 O O . ALA A 1 319 ? 14.626 -3.895 -75.409 1.00 88.00 319 ALA A O 1
ATOM 2578 N N . LEU A 1 320 ? 16.840 -3.747 -75.799 1.00 86.94 320 LEU A N 1
ATOM 2579 C CA . LEU A 1 320 ? 17.244 -3.662 -74.390 1.00 86.94 320 LEU A CA 1
ATOM 2580 C C . LEU A 1 320 ? 16.642 -2.447 -73.676 1.00 86.94 320 LEU A C 1
ATOM 2582 O O . LEU A 1 320 ? 16.180 -2.557 -72.542 1.00 86.94 320 LEU A O 1
ATOM 2586 N N . LYS A 1 321 ? 16.583 -1.295 -74.354 1.00 86.62 321 LYS A N 1
ATOM 2587 C CA . LYS A 1 321 ? 15.962 -0.079 -73.815 1.00 86.62 321 LYS A CA 1
ATOM 2588 C C . LYS A 1 321 ? 14.453 -0.233 -73.593 1.00 86.62 321 LYS A C 1
ATOM 2590 O O . LYS A 1 321 ? 13.914 0.421 -72.709 1.00 86.62 321 LYS A O 1
ATOM 2595 N N . LYS A 1 322 ? 13.765 -1.057 -74.393 1.00 86.19 322 LYS A N 1
ATOM 2596 C CA . LYS A 1 322 ? 12.328 -1.342 -74.227 1.00 86.19 322 LYS A CA 1
ATOM 2597 C C . LYS A 1 322 ? 12.049 -2.373 -73.132 1.00 86.19 322 LYS A C 1
ATOM 2599 O O . LYS A 1 322 ? 10.981 -2.316 -72.533 1.00 86.19 322 LYS A O 1
ATOM 2604 N N . THR A 1 323 ? 12.965 -3.310 -72.886 1.00 82.44 323 THR A N 1
ATOM 2605 C CA . THR A 1 323 ? 12.793 -4.368 -71.875 1.00 82.44 323 THR A CA 1
ATOM 2606 C C . THR A 1 323 ? 13.248 -3.964 -70.474 1.00 82.44 323 THR A C 1
ATOM 2608 O O . THR A 1 323 ? 12.779 -4.543 -69.501 1.00 82.44 323 THR A O 1
ATOM 2611 N N . ALA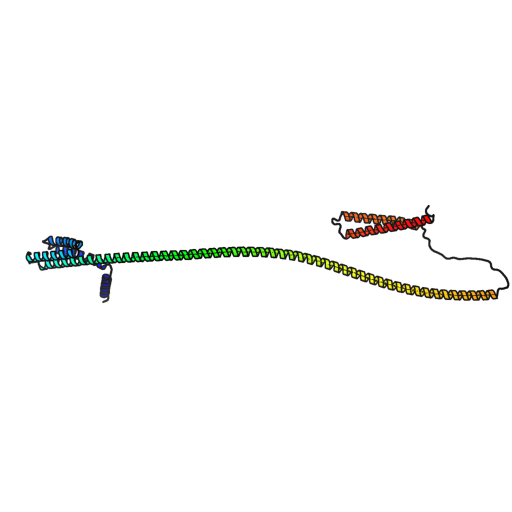 A 1 324 ? 14.151 -2.991 -70.347 1.00 78.56 324 ALA A N 1
ATOM 2612 C CA . ALA A 1 324 ? 14.618 -2.511 -69.051 1.00 78.56 324 ALA A CA 1
ATOM 2613 C C . ALA A 1 324 ? 13.642 -1.481 -68.451 1.00 78.56 324 ALA A C 1
ATOM 2615 O O . ALA A 1 324 ? 13.369 -0.454 -69.071 1.00 78.56 324 ALA A O 1
ATOM 2616 N N . SER A 1 325 ? 13.142 -1.736 -67.234 1.00 67.75 325 SER A N 1
ATOM 2617 C CA . SER A 1 325 ? 12.289 -0.789 -66.495 1.00 67.75 325 SER A CA 1
ATOM 2618 C C . SER A 1 325 ? 13.064 0.410 -65.942 1.00 67.75 325 SER A C 1
ATOM 2620 O O . SER A 1 325 ? 12.476 1.474 -65.779 1.00 67.75 325 SER A O 1
ATOM 2622 N N . ASP A 1 326 ? 14.373 0.253 -65.703 1.00 65.50 326 ASP A N 1
ATOM 2623 C CA . ASP A 1 326 ? 15.257 1.303 -65.191 1.00 65.50 326 ASP A CA 1
ATOM 2624 C C . ASP A 1 326 ? 16.386 1.649 -66.186 1.00 65.50 326 ASP A C 1
ATOM 2626 O O . ASP A 1 326 ? 17.180 0.780 -66.565 1.00 65.50 326 ASP A O 1
ATOM 2630 N N . PRO A 1 327 ? 16.513 2.926 -66.602 1.00 58.16 327 PRO A N 1
ATOM 2631 C CA . PRO A 1 327 ? 17.418 3.365 -67.669 1.00 58.16 327 PRO A CA 1
ATOM 2632 C C . PRO A 1 327 ? 18.903 3.478 -67.263 1.00 58.16 327 PRO A C 1
ATOM 2634 O O . PRO A 1 327 ? 19.711 3.990 -68.041 1.00 58.16 327 PRO A O 1
ATOM 2637 N N . THR A 1 328 ? 19.282 3.043 -66.058 1.00 67.38 328 THR A N 1
ATOM 2638 C CA . THR A 1 328 ? 20.628 3.220 -65.475 1.00 67.38 328 THR A CA 1
ATOM 2639 C C . THR A 1 328 ? 21.491 1.959 -65.457 1.00 67.38 328 THR A C 1
ATOM 2641 O O . THR A 1 328 ? 22.637 2.031 -65.012 1.00 67.38 328 THR A O 1
ATOM 2644 N N . THR A 1 329 ? 20.999 0.832 -65.973 1.00 75.88 329 THR A N 1
ATOM 2645 C CA . THR A 1 329 ? 21.760 -0.423 -66.045 1.00 75.88 329 THR A CA 1
ATOM 2646 C C . THR A 1 329 ? 23.048 -0.249 -66.861 1.00 75.88 329 THR A C 1
ATOM 2648 O O . THR A 1 329 ? 23.037 0.281 -67.975 1.00 75.88 329 THR A O 1
ATOM 2651 N N . GLU A 1 330 ? 24.180 -0.692 -66.301 1.00 82.62 330 GLU A N 1
ATOM 2652 C CA . GLU A 1 330 ? 25.504 -0.652 -66.951 1.00 82.62 330 GLU A CA 1
ATOM 2653 C C . GLU A 1 330 ? 25.486 -1.323 -68.338 1.00 82.62 330 GLU A C 1
ATOM 2655 O O . GLU A 1 330 ? 26.121 -0.832 -69.272 1.00 82.62 330 GLU A O 1
ATOM 2660 N N . GLU A 1 331 ? 24.644 -2.344 -68.527 1.00 82.62 331 GLU A N 1
ATOM 2661 C CA . GLU A 1 331 ? 24.420 -2.996 -69.823 1.00 82.62 331 GLU A CA 1
ATOM 2662 C C . GLU A 1 331 ? 23.918 -2.023 -70.908 1.00 82.62 331 GLU A C 1
ATOM 2664 O O . GLU A 1 331 ? 24.384 -2.064 -72.049 1.00 82.62 331 GLU A O 1
ATOM 2669 N N . ILE A 1 332 ? 23.021 -1.083 -70.573 1.00 85.81 332 ILE A N 1
ATOM 2670 C CA . ILE A 1 332 ? 22.530 -0.068 -71.522 1.00 85.81 332 ILE A CA 1
ATOM 2671 C C . ILE A 1 332 ? 23.662 0.893 -71.900 1.00 85.81 332 ILE A C 1
ATOM 2673 O O . ILE A 1 332 ? 23.771 1.293 -73.065 1.00 85.81 332 ILE A O 1
ATOM 2677 N N . LYS A 1 333 ? 24.528 1.260 -70.944 1.00 86.56 333 LYS A N 1
ATOM 2678 C CA . LYS A 1 333 ? 25.683 2.134 -71.208 1.00 86.56 333 LYS A CA 1
ATOM 2679 C C . LYS A 1 333 ? 26.708 1.447 -72.106 1.00 86.56 333 LYS A C 1
ATOM 2681 O O . LYS A 1 333 ? 27.222 2.084 -73.027 1.00 86.56 333 LYS A O 1
ATOM 2686 N N . GLU A 1 334 ? 26.990 0.168 -71.876 1.00 87.38 334 GLU A N 1
ATOM 2687 C CA . GLU A 1 334 ? 27.930 -0.606 -72.689 1.00 87.38 334 GLU A CA 1
ATOM 2688 C C . GLU A 1 334 ? 27.417 -0.786 -74.124 1.00 87.38 334 GLU A C 1
ATOM 2690 O O . GLU A 1 334 ? 28.136 -0.505 -75.087 1.00 87.38 334 GLU A O 1
ATOM 2695 N N . LYS A 1 335 ? 26.138 -1.144 -74.295 1.00 87.81 335 LYS A N 1
ATOM 2696 C CA . LYS A 1 335 ? 25.536 -1.276 -75.630 1.00 87.81 335 LYS A CA 1
ATOM 2697 C C . LYS A 1 335 ? 25.440 0.058 -76.363 1.00 87.81 335 LYS A C 1
ATOM 2699 O O . LYS A 1 335 ? 25.678 0.096 -77.568 1.00 87.81 335 LYS A O 1
ATOM 2704 N N . LYS A 1 336 ? 25.200 1.166 -75.655 1.00 90.06 336 LYS A N 1
ATOM 2705 C CA . LYS A 1 336 ? 25.269 2.510 -76.246 1.00 90.06 336 LYS A CA 1
ATOM 2706 C C . LYS A 1 336 ? 26.670 2.827 -76.784 1.00 90.06 336 LYS A C 1
ATOM 2708 O O . LYS A 1 336 ? 26.785 3.289 -77.915 1.00 90.06 336 LYS A O 1
ATOM 2713 N N . LYS A 1 337 ? 27.733 2.508 -76.032 1.00 89.94 337 LYS A N 1
ATOM 2714 C CA . LYS A 1 337 ? 29.123 2.666 -76.507 1.00 89.94 337 LYS A CA 1
ATOM 2715 C C . LYS A 1 337 ? 29.402 1.826 -77.758 1.00 89.94 337 LYS A C 1
ATOM 2717 O O . LYS A 1 337 ? 30.075 2.307 -78.666 1.00 89.94 337 LYS A O 1
ATOM 2722 N N . ALA A 1 338 ? 28.869 0.603 -77.831 1.00 87.62 338 ALA A N 1
ATOM 2723 C CA . ALA A 1 338 ? 29.007 -0.250 -79.013 1.00 87.62 338 ALA A CA 1
ATOM 2724 C C . ALA A 1 338 ? 28.321 0.353 -80.256 1.00 87.62 338 ALA A C 1
ATOM 2726 O O . ALA A 1 338 ? 28.912 0.353 -81.337 1.00 87.62 338 ALA A O 1
ATOM 2727 N N . VAL A 1 339 ? 27.123 0.930 -80.096 1.00 91.19 339 VAL A N 1
ATOM 2728 C CA . VAL A 1 339 ? 26.413 1.651 -81.171 1.00 91.19 339 VAL A CA 1
ATOM 2729 C C . VAL A 1 339 ? 27.209 2.874 -81.634 1.00 91.19 339 VAL A C 1
ATOM 2731 O O . VAL A 1 339 ? 27.385 3.076 -82.837 1.00 91.19 339 VAL A O 1
ATOM 2734 N N . ASP A 1 340 ? 27.733 3.670 -80.699 1.00 89.88 340 ASP A N 1
ATOM 2735 C CA . ASP A 1 340 ? 28.531 4.858 -81.020 1.00 89.88 340 ASP A CA 1
ATOM 2736 C C . ASP A 1 340 ? 29.838 4.488 -81.751 1.00 89.88 340 ASP A C 1
ATOM 2738 O O . ASP A 1 340 ? 30.223 5.152 -82.719 1.00 89.88 340 ASP A O 1
ATOM 2742 N N . HIS A 1 341 ? 30.485 3.384 -81.361 1.00 88.75 341 HIS A N 1
ATOM 2743 C CA . HIS A 1 341 ? 31.668 2.856 -82.045 1.00 88.75 341 HIS A CA 1
ATOM 2744 C C . HIS A 1 341 ? 31.348 2.380 -83.471 1.00 88.75 341 HIS A C 1
ATOM 2746 O O . HIS A 1 341 ? 32.041 2.760 -84.418 1.00 88.75 341 HIS A O 1
ATOM 2752 N N . ALA A 1 342 ? 30.272 1.605 -83.655 1.00 87.38 342 ALA A N 1
ATOM 2753 C CA . ALA A 1 342 ? 29.834 1.147 -84.976 1.00 87.38 342 ALA A CA 1
ATOM 2754 C C . ALA A 1 342 ? 29.464 2.322 -85.900 1.00 87.38 342 ALA A C 1
ATOM 2756 O O . ALA A 1 342 ? 29.827 2.326 -87.078 1.00 87.38 342 ALA A O 1
ATOM 2757 N N . LYS A 1 343 ? 28.817 3.362 -85.356 1.00 90.75 343 LYS A N 1
ATOM 2758 C CA . LYS A 1 343 ? 28.510 4.605 -86.077 1.00 90.75 343 LYS A CA 1
ATOM 2759 C C . LYS A 1 343 ? 29.777 5.336 -86.518 1.00 90.75 343 LYS A C 1
ATOM 2761 O O . LYS A 1 343 ? 29.871 5.750 -87.670 1.00 90.75 343 LYS A O 1
ATOM 2766 N N . SER A 1 344 ? 30.750 5.486 -85.619 1.00 88.31 344 SER A N 1
ATOM 2767 C CA . SER A 1 344 ? 32.040 6.117 -85.925 1.00 88.31 344 SER A CA 1
ATOM 2768 C C . SER A 1 344 ? 32.779 5.372 -87.043 1.00 88.31 344 SER A C 1
ATOM 2770 O O . SER A 1 344 ? 33.245 5.986 -88.004 1.00 88.31 344 SER A O 1
ATOM 2772 N N . HIS A 1 345 ? 32.799 4.036 -86.979 1.00 86.88 345 HIS A N 1
ATOM 2773 C CA . HIS A 1 345 ? 33.406 3.189 -88.004 1.00 86.88 345 HIS A CA 1
ATOM 2774 C C . HIS A 1 345 ? 32.725 3.350 -89.374 1.00 86.88 345 HIS A C 1
ATOM 2776 O O . HIS A 1 345 ? 33.404 3.502 -90.389 1.00 86.88 345 HIS A O 1
ATOM 2782 N N . LEU A 1 346 ? 31.387 3.394 -89.409 1.00 89.44 346 LEU A N 1
ATOM 2783 C CA . LEU A 1 346 ? 30.628 3.639 -90.638 1.00 89.44 346 LEU A CA 1
ATOM 2784 C C . LEU A 1 346 ? 30.957 5.011 -91.249 1.00 89.44 346 LEU A C 1
ATOM 2786 O O . LEU A 1 346 ? 31.218 5.098 -92.448 1.00 89.44 346 LEU A O 1
ATOM 2790 N N . VAL A 1 347 ? 31.006 6.068 -90.430 1.00 89.25 347 VAL A N 1
ATOM 2791 C CA . VAL A 1 347 ? 31.343 7.430 -90.884 1.00 89.25 347 VAL A CA 1
ATOM 2792 C C . VAL A 1 347 ? 32.768 7.502 -91.441 1.00 89.25 347 VAL A C 1
ATOM 2794 O O . VAL A 1 347 ? 32.999 8.189 -92.437 1.00 89.25 347 VAL A O 1
ATOM 2797 N N . ASN A 1 348 ? 33.726 6.787 -90.845 1.00 86.50 348 ASN A N 1
ATOM 2798 C CA . ASN A 1 348 ? 35.096 6.733 -91.357 1.00 86.50 348 ASN A CA 1
ATOM 2799 C C . ASN A 1 348 ? 35.170 6.053 -92.729 1.00 86.50 348 ASN A C 1
ATOM 2801 O O . ASN A 1 348 ? 35.771 6.620 -93.640 1.00 86.50 348 ASN A O 1
ATOM 2805 N N . ILE A 1 349 ? 34.486 4.919 -92.919 1.00 86.56 349 ILE A N 1
ATOM 2806 C CA . ILE A 1 349 ? 34.417 4.253 -94.230 1.00 86.56 349 ILE A CA 1
ATOM 2807 C C . ILE A 1 349 ? 33.762 5.171 -95.272 1.00 86.56 349 ILE A C 1
ATOM 2809 O O . ILE A 1 349 ? 34.232 5.270 -96.403 1.00 86.56 349 ILE A O 1
ATOM 2813 N N . GLU A 1 350 ? 32.697 5.894 -94.913 1.00 87.94 350 GLU A N 1
ATOM 2814 C CA . GLU A 1 350 ? 32.060 6.849 -95.829 1.00 87.94 350 GLU A CA 1
ATOM 2815 C C . GLU A 1 350 ? 32.990 8.000 -96.226 1.00 87.94 350 GLU A C 1
ATOM 2817 O O . GLU A 1 350 ? 33.007 8.396 -97.395 1.00 87.94 350 GLU A O 1
ATOM 2822 N N . ARG A 1 351 ? 33.799 8.503 -95.286 1.00 87.75 351 ARG A N 1
ATOM 2823 C CA . ARG A 1 351 ? 34.835 9.505 -95.572 1.00 87.75 351 ARG A CA 1
ATOM 2824 C C . ARG A 1 351 ? 35.913 8.951 -96.498 1.00 87.75 351 ARG A C 1
ATOM 2826 O O . ARG A 1 351 ? 36.291 9.642 -97.439 1.00 87.75 351 ARG A O 1
ATOM 2833 N N . GLU A 1 352 ? 36.380 7.726 -96.279 1.00 84.88 352 GLU A N 1
ATOM 2834 C CA . GLU A 1 352 ? 37.383 7.090 -97.141 1.00 84.88 352 GLU A CA 1
ATOM 2835 C C . GLU A 1 352 ? 36.854 6.848 -98.556 1.00 84.88 352 GLU A C 1
ATOM 2837 O O . GLU A 1 352 ? 37.538 7.170 -99.530 1.00 84.88 352 GLU A O 1
ATOM 2842 N N . ILE A 1 353 ? 35.608 6.382 -98.693 1.00 86.50 353 ILE A N 1
ATOM 2843 C CA . ILE A 1 353 ? 34.936 6.256 -99.994 1.00 86.50 353 ILE A CA 1
ATOM 2844 C C . ILE A 1 353 ? 34.844 7.620 -100.671 1.00 86.50 353 ILE A C 1
ATOM 2846 O O . ILE A 1 353 ? 35.147 7.728 -101.857 1.00 86.50 353 ILE A O 1
ATOM 2850 N N . PHE A 1 354 ? 34.451 8.666 -99.942 1.00 87.81 354 PHE A N 1
ATOM 2851 C CA . PHE A 1 354 ? 34.349 10.015 -100.493 1.00 87.81 354 PHE A CA 1
ATOM 2852 C C . PHE A 1 354 ? 35.706 10.539 -100.984 1.00 87.81 354 PHE A C 1
ATOM 2854 O O . PHE A 1 354 ? 35.805 11.015 -102.114 1.00 87.81 354 PHE A O 1
ATOM 2861 N N . VAL A 1 355 ? 36.767 10.399 -100.182 1.00 83.75 355 VAL A N 1
ATOM 2862 C CA . VAL A 1 355 ? 38.133 10.799 -100.562 1.00 83.75 355 VAL A CA 1
ATOM 2863 C C . VAL A 1 355 ? 38.621 10.004 -101.775 1.00 83.75 355 VAL A C 1
ATOM 2865 O O . VAL A 1 355 ? 39.203 10.581 -102.692 1.00 83.75 355 VAL A O 1
ATOM 2868 N N . THR A 1 356 ? 38.348 8.700 -101.819 1.00 83.56 356 THR A N 1
ATOM 2869 C CA . THR A 1 356 ? 38.767 7.824 -102.922 1.00 83.56 356 THR A CA 1
ATOM 2870 C C . THR A 1 356 ? 37.999 8.139 -104.205 1.00 83.56 356 THR A C 1
ATOM 2872 O O . THR A 1 356 ? 38.615 8.280 -105.259 1.00 83.56 356 THR A O 1
ATOM 2875 N N . LYS A 1 357 ? 36.678 8.356 -104.127 1.00 85.88 357 LYS A N 1
ATOM 2876 C CA . LYS A 1 357 ? 35.855 8.812 -105.262 1.00 85.88 357 LYS A CA 1
ATOM 2877 C C . LYS A 1 357 ? 36.330 10.158 -105.791 1.00 85.88 357 LYS A C 1
ATOM 2879 O O . LYS A 1 357 ? 36.479 10.306 -107.000 1.00 85.88 357 LYS A O 1
ATOM 2884 N N . LYS A 1 358 ? 36.638 11.105 -104.900 1.00 85.00 358 LYS A N 1
ATOM 2885 C CA . LYS A 1 358 ? 37.168 12.418 -105.281 1.00 85.00 358 LYS A CA 1
ATOM 2886 C C . LYS A 1 358 ? 38.515 12.295 -106.005 1.00 85.00 358 LYS A C 1
ATOM 2888 O O . LYS A 1 358 ? 38.672 12.870 -107.075 1.00 85.00 358 LYS A O 1
ATOM 2893 N N . ARG A 1 359 ? 39.444 11.473 -105.496 1.00 79.81 359 ARG A N 1
ATOM 2894 C CA . ARG A 1 359 ? 40.723 11.179 -106.177 1.00 79.81 359 ARG A CA 1
ATOM 2895 C C . ARG A 1 359 ? 40.524 10.514 -107.543 1.00 79.81 359 ARG A C 1
ATOM 2897 O O . ARG A 1 359 ? 41.258 10.806 -108.483 1.00 79.81 359 ARG A O 1
ATOM 2904 N N . LEU A 1 360 ? 39.540 9.625 -107.672 1.00 82.62 360 LEU A N 1
ATOM 2905 C CA . LEU A 1 360 ? 39.217 8.962 -108.940 1.00 82.62 360 LEU A CA 1
ATOM 2906 C C . LEU A 1 360 ? 38.578 9.910 -109.973 1.00 82.62 360 LEU A C 1
ATOM 2908 O O . LEU A 1 360 ? 38.832 9.760 -111.168 1.00 82.62 360 LEU A O 1
ATOM 2912 N N . GLN A 1 361 ? 37.792 10.895 -109.527 1.00 82.25 361 GLN A N 1
ATOM 2913 C CA . GLN A 1 361 ? 37.270 11.971 -110.380 1.00 82.25 361 GLN A CA 1
ATOM 2914 C C . GLN A 1 361 ? 38.381 12.929 -110.825 1.00 82.25 361 GLN A C 1
ATOM 2916 O O . GLN A 1 361 ? 38.491 13.232 -112.008 1.00 82.25 361 GLN A O 1
ATOM 2921 N N . GLU A 1 362 ? 39.254 13.351 -109.904 1.00 80.44 362 GLU A N 1
ATOM 2922 C CA . GLU A 1 362 ? 40.411 14.211 -110.210 1.00 80.44 362 GLU A CA 1
ATOM 2923 C C . GLU A 1 362 ? 41.390 13.552 -111.200 1.00 80.44 362 GLU A C 1
ATOM 2925 O O . GLU A 1 362 ? 42.059 14.242 -111.964 1.00 80.44 362 GLU A O 1
ATOM 2930 N N . THR A 1 363 ? 41.450 12.216 -111.228 1.00 77.56 363 THR A N 1
ATOM 2931 C CA . THR A 1 363 ? 42.278 11.440 -112.170 1.00 77.56 363 THR A CA 1
ATOM 2932 C C . THR A 1 363 ? 41.565 11.080 -113.480 1.00 77.56 363 THR A C 1
ATOM 2934 O O . THR A 1 363 ? 42.170 10.440 -114.338 1.00 77.56 363 THR A O 1
ATOM 2937 N N . GLY A 1 364 ? 40.302 11.489 -113.666 1.00 71.94 364 GLY A N 1
ATOM 2938 C CA . GLY A 1 364 ? 39.531 11.255 -114.895 1.00 71.94 364 GLY A CA 1
ATOM 2939 C C . GLY A 1 364 ? 39.101 9.799 -115.125 1.00 71.94 364 GLY A C 1
ATOM 2940 O O . GLY A 1 364 ? 38.676 9.453 -116.224 1.00 71.94 364 GLY A O 1
ATOM 2941 N N . ILE A 1 365 ? 39.219 8.933 -114.110 1.00 73.56 365 ILE A N 1
ATOM 2942 C CA . ILE A 1 365 ? 38.900 7.492 -114.188 1.00 73.56 365 ILE A CA 1
ATOM 2943 C C . ILE A 1 365 ? 37.402 7.228 -113.947 1.00 73.56 365 ILE A C 1
ATOM 2945 O O . ILE A 1 365 ? 36.869 6.207 -114.400 1.00 73.56 365 ILE A O 1
ATOM 2949 N N . LEU A 1 366 ? 36.744 8.134 -113.221 1.00 69.62 366 LEU A N 1
ATOM 2950 C CA . LEU A 1 366 ? 35.304 8.187 -112.971 1.00 69.62 366 LEU A CA 1
ATOM 2951 C C . LEU A 1 366 ? 34.761 9.432 -113.690 1.00 69.62 366 LEU A C 1
ATOM 2953 O O . LEU A 1 366 ? 34.893 10.537 -113.164 1.00 69.62 366 LEU A O 1
ATOM 2957 N N . GLN A 1 367 ? 34.233 9.250 -114.905 1.00 56.53 367 GLN A N 1
ATOM 2958 C CA . GLN A 1 367 ? 33.394 10.254 -115.573 1.00 56.53 367 GLN A CA 1
ATOM 2959 C C . GLN A 1 367 ? 31.960 10.156 -115.068 1.00 56.53 367 GLN A C 1
ATOM 2961 O O . GLN A 1 367 ? 31.478 9.007 -114.917 1.00 56.53 367 GLN A O 1
#

pLDDT: mean 84.69, std 15.38, range [27.44, 98.25]